Protein AF-A0A7C8ZRW6-F1 (afdb_monomer_lite)

Foldseek 3Di:
DDDDDDDDLVVQLVVLLVQLLCQLVVHDPPDDDDQDQDDDPWDQDLPFDKDFDPLLVVLLLLQLLSSVQSSVVVQVPPVDDQFARNDSDPVCRVVVVSSSVRVSVSSSCQAQLGWMWTADPVPRDIHTIPHSVNSPPSHNNVCSDPVNSLVSSQVLLVCVVVVVDPDPDGCPPVSDDDDDPVVVVVVVVVVVVVVVVVVVVVVVVVVCCVVPNDPDDPPDD

Structure (mmCIF, N/CA/C/O backbone):
data_AF-A0A7C8ZRW6-F1
#
_entry.id   AF-A0A7C8ZRW6-F1
#
loop_
_atom_site.group_PDB
_atom_site.id
_atom_site.type_symbol
_atom_site.label_atom_id
_atom_site.label_alt_id
_atom_site.label_comp_id
_atom_site.label_asym_id
_atom_site.label_entity_id
_atom_site.label_seq_id
_atom_site.pdbx_PDB_ins_code
_atom_site.Cartn_x
_atom_site.Cartn_y
_atom_site.Cartn_z
_atom_site.occupancy
_atom_site.B_iso_or_equiv
_atom_site.auth_seq_id
_atom_site.auth_comp_id
_atom_site.auth_asym_id
_atom_site.auth_atom_id
_atom_site.pdbx_PDB_model_num
ATOM 1 N N . MET A 1 1 ? 44.395 -16.263 0.670 1.00 29.47 1 MET A N 1
ATOM 2 C CA . MET A 1 1 ? 44.411 -14.782 0.632 1.00 29.47 1 MET A CA 1
ATOM 3 C C . MET A 1 1 ? 43.858 -14.390 -0.733 1.00 29.47 1 MET A C 1
ATOM 5 O O . MET A 1 1 ? 44.503 -14.693 -1.717 1.00 29.47 1 MET A O 1
ATOM 9 N N . GLY A 1 2 ? 42.634 -13.920 -0.935 1.00 32.38 2 GLY A N 1
ATOM 10 C CA . GLY A 1 2 ? 41.805 -13.048 -0.112 1.00 32.38 2 GLY A CA 1
ATOM 11 C C . GLY A 1 2 ? 41.455 -11.820 -0.958 1.00 32.38 2 GLY A C 1
ATOM 12 O O . GLY A 1 2 ? 41.999 -10.758 -0.704 1.00 32.38 2 GLY A O 1
ATOM 13 N N . TRP A 1 3 ? 40.624 -11.991 -1.993 1.00 22.39 3 TRP A N 1
ATOM 14 C CA . TRP A 1 3 ? 40.053 -10.895 -2.792 1.00 22.39 3 TRP A CA 1
ATOM 15 C C . TRP A 1 3 ? 38.579 -11.196 -3.086 1.00 22.39 3 TRP A C 1
ATOM 17 O O . TRP A 1 3 ? 38.174 -11.471 -4.208 1.00 22.39 3 TRP A O 1
ATOM 27 N N . TRP A 1 4 ? 37.774 -11.175 -2.029 1.00 27.77 4 TRP A N 1
ATOM 28 C CA . TRP A 1 4 ? 36.351 -10.869 -2.113 1.00 27.77 4 TRP A CA 1
ATOM 29 C C . TRP A 1 4 ? 36.184 -9.540 -1.393 1.00 27.77 4 TRP A C 1
ATOM 31 O O . TRP A 1 4 ? 36.436 -9.499 -0.197 1.00 27.77 4 TRP A O 1
ATOM 41 N N . SER A 1 5 ? 35.825 -8.468 -2.097 1.00 31.39 5 SER A N 1
ATOM 42 C CA . SER A 1 5 ? 34.973 -7.392 -1.566 1.00 31.39 5 SER A CA 1
ATOM 43 C C . SER A 1 5 ? 34.972 -6.212 -2.532 1.00 31.39 5 SER A C 1
ATOM 45 O O . SER A 1 5 ? 35.948 -5.470 -2.633 1.00 31.39 5 SER A O 1
ATOM 47 N N . LYS A 1 6 ? 33.863 -6.085 -3.261 1.00 28.88 6 LYS A N 1
ATOM 48 C CA . LYS A 1 6 ? 33.137 -4.840 -3.559 1.00 28.88 6 LYS A CA 1
ATOM 49 C C . LYS A 1 6 ? 31.975 -5.227 -4.474 1.00 28.88 6 LYS A C 1
ATOM 51 O O . LYS A 1 6 ? 32.104 -5.239 -5.695 1.00 28.88 6 LYS A O 1
ATOM 56 N N . LYS A 1 7 ? 30.840 -5.611 -3.875 1.00 36.72 7 LYS A N 1
ATOM 57 C CA . LYS A 1 7 ? 29.572 -5.695 -4.615 1.00 36.72 7 LYS A CA 1
ATOM 58 C C . LYS A 1 7 ? 29.289 -4.291 -5.160 1.00 36.72 7 LYS A C 1
ATOM 60 O O . LYS A 1 7 ? 29.338 -3.322 -4.408 1.00 36.72 7 LYS A O 1
ATOM 65 N N . SER A 1 8 ? 29.079 -4.168 -6.469 1.00 38.19 8 SER A N 1
ATOM 66 C CA . SER A 1 8 ? 28.796 -2.876 -7.101 1.00 38.19 8 SER A CA 1
ATOM 67 C C . SER A 1 8 ? 27.513 -2.272 -6.499 1.00 38.19 8 SER A C 1
ATOM 69 O O . SER A 1 8 ? 26.555 -3.013 -6.286 1.00 38.19 8 SER A O 1
ATOM 71 N N . PRO A 1 9 ? 27.446 -0.954 -6.233 1.00 48.78 9 PRO A N 1
ATOM 72 C CA . PRO A 1 9 ? 26.289 -0.335 -5.578 1.00 48.78 9 PRO A CA 1
ATOM 73 C C . PRO A 1 9 ? 24.980 -0.468 -6.384 1.00 48.78 9 PRO A C 1
ATOM 75 O O . PRO A 1 9 ? 23.888 -0.430 -5.819 1.00 48.78 9 PRO A O 1
ATOM 78 N N . ARG A 1 10 ? 25.061 -0.755 -7.695 1.00 48.31 10 ARG A N 1
ATOM 79 C CA . ARG A 1 10 ? 23.895 -1.133 -8.517 1.00 48.31 10 ARG A CA 1
ATOM 80 C C . ARG A 1 10 ? 23.282 -2.489 -8.134 1.00 48.31 10 ARG A C 1
ATOM 82 O O . ARG A 1 10 ? 22.147 -2.754 -8.493 1.00 48.31 10 ARG A O 1
ATOM 89 N N . TYR A 1 11 ? 23.996 -3.349 -7.419 1.00 53.66 11 TYR A N 1
ATOM 90 C CA . TYR A 1 11 ? 23.464 -4.640 -6.981 1.00 53.66 11 TYR A CA 1
ATOM 91 C C . TYR A 1 11 ? 22.704 -4.532 -5.653 1.00 53.66 11 TYR A C 1
ATOM 93 O O . TYR A 1 11 ? 21.755 -5.274 -5.452 1.00 53.66 11 TYR A O 1
ATOM 101 N N . ALA A 1 12 ? 23.063 -3.588 -4.775 1.00 59.75 12 ALA A N 1
ATOM 102 C CA . ALA A 1 12 ? 22.487 -3.490 -3.431 1.00 59.75 12 ALA A CA 1
ATOM 103 C C . ALA A 1 12 ? 21.006 -3.056 -3.425 1.00 59.75 12 ALA A C 1
ATOM 105 O O . ALA A 1 12 ? 20.194 -3.697 -2.769 1.00 59.75 12 ALA A O 1
ATOM 106 N N . HIS A 1 13 ? 20.631 -2.031 -4.201 1.00 68.94 13 HIS A N 1
ATOM 107 C CA . HIS A 1 13 ? 19.236 -1.558 -4.267 1.00 68.94 13 HIS A CA 1
ATOM 108 C C . HIS A 1 13 ? 18.291 -2.593 -4.894 1.00 68.94 13 HIS A C 1
ATOM 110 O O . HIS A 1 13 ? 17.141 -2.725 -4.482 1.00 68.94 13 HIS A O 1
ATOM 116 N N . ARG A 1 14 ? 18.788 -3.341 -5.889 1.00 75.31 14 ARG A N 1
ATOM 117 C CA . ARG A 1 14 ? 18.050 -4.434 -6.514 1.00 75.31 14 ARG A CA 1
ATOM 118 C C . ARG A 1 14 ? 17.794 -5.529 -5.488 1.00 75.31 14 ARG A C 1
ATOM 120 O O . ARG A 1 14 ? 16.656 -5.938 -5.334 1.00 75.31 14 ARG A O 1
ATOM 127 N N . THR A 1 15 ? 18.818 -5.928 -4.735 1.00 81.12 15 THR A N 1
ATOM 128 C CA . THR A 1 15 ? 18.672 -6.890 -3.638 1.00 81.12 15 THR A CA 1
ATOM 129 C C . THR A 1 15 ? 17.682 -6.406 -2.575 1.00 81.12 15 THR A C 1
ATOM 131 O O . THR A 1 15 ? 16.823 -7.180 -2.187 1.00 81.12 15 THR A O 1
ATOM 134 N N . ALA A 1 16 ? 17.715 -5.131 -2.175 1.00 85.19 16 ALA A N 1
ATOM 135 C CA . ALA A 1 16 ? 16.774 -4.599 -1.185 1.00 85.19 16 ALA A CA 1
ATOM 136 C C . ALA A 1 16 ? 15.311 -4.630 -1.661 1.00 85.19 16 ALA A C 1
ATOM 138 O O . ALA A 1 16 ? 14.432 -5.051 -0.914 1.00 85.19 16 ALA A O 1
ATOM 139 N N . PHE A 1 17 ? 15.042 -4.228 -2.910 1.00 86.38 17 PHE A N 1
ATOM 140 C CA . PHE A 1 17 ? 13.706 -4.375 -3.498 1.00 86.38 17 PHE A CA 1
ATOM 141 C C . PHE A 1 17 ? 13.289 -5.845 -3.550 1.00 86.38 17 PHE A C 1
ATOM 143 O O . PHE A 1 17 ? 12.166 -6.192 -3.187 1.00 86.38 17 PHE A O 1
ATOM 150 N N . GLU A 1 18 ? 14.202 -6.700 -4.005 1.00 87.12 18 GLU A N 1
ATOM 151 C CA . GLU A 1 18 ? 13.940 -8.116 -4.163 1.00 87.12 18 GLU A CA 1
ATOM 152 C C . GLU A 1 18 ? 13.603 -8.784 -2.818 1.00 87.12 18 GLU A C 1
ATOM 154 O O . GLU A 1 18 ? 12.603 -9.490 -2.698 1.00 87.12 18 GLU A O 1
ATOM 159 N N . ASP A 1 19 ? 14.387 -8.507 -1.783 1.00 88.62 19 ASP A N 1
ATOM 160 C CA . ASP A 1 19 ? 14.184 -9.041 -0.439 1.00 88.62 19 ASP A CA 1
ATOM 161 C C . ASP A 1 19 ? 12.896 -8.509 0.195 1.00 88.62 19 ASP A C 1
ATOM 163 O O . ASP A 1 19 ? 12.155 -9.286 0.796 1.00 88.62 19 ASP A O 1
ATOM 167 N N . ALA A 1 20 ? 12.566 -7.229 -0.008 1.00 89.88 20 ALA A N 1
ATOM 168 C CA . ALA A 1 20 ? 11.320 -6.648 0.493 1.00 89.88 20 ALA A CA 1
ATOM 169 C C . ALA A 1 20 ? 10.104 -7.283 -0.193 1.00 89.88 20 ALA A C 1
ATOM 171 O O . ALA A 1 20 ? 9.112 -7.603 0.457 1.00 89.88 20 ALA A O 1
ATOM 172 N N . PHE A 1 21 ? 10.190 -7.532 -1.501 1.00 90.88 21 PHE A N 1
ATOM 173 C CA . PHE A 1 21 ? 9.131 -8.206 -2.245 1.00 90.88 21 PHE A CA 1
ATOM 174 C C . PHE A 1 21 ? 8.995 -9.678 -1.826 1.00 90.88 21 PHE A C 1
ATOM 176 O O . PHE A 1 21 ? 7.880 -10.174 -1.680 1.00 90.88 21 PHE A O 1
ATOM 183 N N . ARG A 1 22 ? 10.105 -10.391 -1.584 1.00 90.69 22 ARG A N 1
ATOM 184 C CA . ARG A 1 22 ? 10.050 -11.760 -1.041 1.00 90.69 22 ARG A CA 1
ATOM 185 C C . ARG A 1 22 ? 9.395 -11.780 0.331 1.00 90.69 22 ARG A C 1
ATOM 187 O O . ARG A 1 22 ? 8.514 -12.604 0.548 1.00 90.69 22 ARG A O 1
ATOM 194 N N . HIS A 1 23 ? 9.796 -10.865 1.210 1.00 90.00 23 HIS A N 1
ATOM 195 C CA . HIS A 1 23 ? 9.223 -10.725 2.543 1.00 90.00 23 HIS A CA 1
ATOM 196 C C . HIS A 1 23 ? 7.714 -10.467 2.470 1.00 90.00 23 HIS A C 1
ATOM 198 O O . HIS A 1 23 ? 6.944 -11.206 3.074 1.00 90.00 23 HIS A O 1
ATOM 204 N N . MET A 1 24 ? 7.293 -9.502 1.645 1.00 91.56 24 MET A N 1
ATOM 205 C CA . MET A 1 24 ? 5.887 -9.157 1.426 1.00 91.56 24 MET A CA 1
ATOM 206 C C . MET A 1 24 ? 5.023 -10.375 1.081 1.00 91.56 24 MET A C 1
ATOM 208 O O . MET A 1 24 ? 3.955 -10.545 1.654 1.00 91.56 24 MET A O 1
ATOM 212 N N . TYR A 1 25 ? 5.459 -11.216 0.141 1.00 91.56 25 TYR A N 1
ATOM 213 C CA . TYR A 1 25 ? 4.668 -12.361 -0.332 1.00 91.56 25 TYR A CA 1
ATOM 214 C C . TYR A 1 25 ? 5.029 -13.693 0.350 1.00 91.56 25 TYR A C 1
ATOM 216 O O . TYR A 1 25 ? 4.580 -14.743 -0.110 1.00 91.56 25 TYR A O 1
ATOM 224 N N . GLY A 1 26 ? 5.869 -13.685 1.392 1.00 89.25 26 GLY A N 1
ATOM 225 C CA . GLY A 1 26 ? 6.335 -14.906 2.062 1.00 89.25 26 GLY A CA 1
ATOM 226 C C . GLY A 1 26 ? 7.081 -15.875 1.133 1.00 89.25 26 GLY A C 1
ATOM 227 O O . GLY A 1 26 ? 6.962 -17.094 1.269 1.00 89.25 26 GLY A O 1
ATOM 228 N N . LEU A 1 27 ? 7.808 -15.354 0.140 1.00 90.12 27 LEU A N 1
ATOM 229 C CA . LEU A 1 27 ? 8.487 -16.174 -0.863 1.00 90.12 27 LEU A CA 1
ATOM 230 C C . LEU A 1 27 ? 9.817 -16.734 -0.329 1.00 90.12 27 LEU A C 1
ATOM 232 O O . LEU A 1 27 ? 10.585 -16.003 0.300 1.00 90.12 27 LEU A O 1
ATOM 236 N N . PRO A 1 28 ? 10.153 -17.999 -0.645 1.00 86.19 28 PRO A N 1
ATOM 237 C CA . PRO A 1 28 ? 11.465 -18.568 -0.353 1.00 86.19 28 PRO A CA 1
ATOM 238 C C . PRO A 1 28 ? 12.625 -17.788 -0.996 1.00 86.19 28 PRO A C 1
ATOM 240 O O . PRO A 1 28 ? 12.500 -17.236 -2.091 1.00 86.19 28 PRO A O 1
ATOM 243 N N . SER A 1 29 ? 13.799 -17.816 -0.359 1.00 79.94 29 SER A N 1
ATOM 244 C CA . SER A 1 29 ? 15.003 -17.103 -0.818 1.00 79.94 29 SER A CA 1
ATOM 245 C C . SER A 1 29 ? 15.565 -17.598 -2.157 1.00 79.94 29 SER A C 1
ATOM 247 O O . SER A 1 29 ? 16.311 -16.873 -2.806 1.00 79.94 29 SER A O 1
ATOM 249 N N . ASN A 1 30 ? 15.200 -18.808 -2.587 1.00 77.88 30 ASN A N 1
ATOM 250 C CA . ASN A 1 30 ? 15.621 -19.416 -3.852 1.00 77.88 30 ASN A CA 1
ATOM 251 C C . ASN A 1 30 ? 14.695 -19.093 -5.037 1.00 77.88 30 ASN A C 1
ATOM 253 O O . ASN A 1 30 ? 14.903 -19.626 -6.127 1.00 77.88 30 ASN A O 1
ATOM 257 N N . VAL A 1 31 ? 13.651 -18.279 -4.838 1.00 77.06 31 VAL A N 1
ATOM 258 C CA . VAL A 1 31 ? 12.827 -17.792 -5.948 1.00 77.06 31 VAL A CA 1
ATOM 259 C C . VAL A 1 31 ? 13.595 -16.685 -6.672 1.00 77.06 31 VAL A C 1
ATOM 261 O O . VAL A 1 31 ? 13.686 -15.545 -6.202 1.00 77.06 31 VAL A O 1
ATOM 264 N N . ASP A 1 32 ? 14.148 -17.051 -7.827 1.00 60.03 32 ASP A N 1
ATOM 265 C CA . ASP A 1 32 ? 14.759 -16.133 -8.781 1.00 60.03 32 ASP A CA 1
ATOM 266 C C . ASP A 1 32 ? 13.680 -15.568 -9.715 1.00 60.03 32 ASP A C 1
ATOM 268 O O . ASP A 1 32 ? 12.903 -16.310 -10.319 1.00 60.03 32 ASP A O 1
ATOM 272 N N . GLY A 1 33 ? 13.630 -14.240 -9.843 1.00 61.16 33 GLY A N 1
ATOM 273 C CA . GLY A 1 33 ? 12.644 -13.540 -10.665 1.00 61.16 33 GLY A CA 1
ATOM 274 C C . GLY A 1 33 ? 11.668 -12.754 -9.805 1.00 61.16 33 GLY A C 1
ATOM 275 O O . GLY A 1 33 ? 10.684 -13.274 -9.288 1.00 61.16 33 GLY A O 1
ATOM 276 N N . LEU A 1 34 ? 11.970 -11.474 -9.657 1.00 65.06 34 LEU A N 1
ATOM 277 C CA . LEU A 1 34 ? 11.100 -10.484 -9.043 1.00 65.06 34 LEU A CA 1
ATOM 278 C C . LEU A 1 34 ? 10.854 -9.412 -10.087 1.00 65.06 34 LEU A C 1
ATOM 280 O O . LEU A 1 34 ? 11.699 -9.273 -10.977 1.00 65.06 34 LEU A O 1
ATOM 284 N N . PRO A 1 35 ? 9.710 -8.711 -10.039 1.00 66.50 35 PRO A N 1
ATOM 285 C CA . PRO A 1 35 ? 9.301 -7.853 -11.137 1.00 66.50 35 PRO A CA 1
ATOM 286 C C . PRO A 1 35 ? 10.419 -6.843 -11.436 1.00 66.50 35 PRO A C 1
ATOM 288 O O . PRO A 1 35 ? 10.688 -5.983 -10.594 1.00 66.50 35 PRO A O 1
ATOM 291 N N . PRO A 1 36 ? 11.139 -6.970 -12.570 1.00 69.00 36 PRO A N 1
ATOM 292 C CA . PRO A 1 36 ? 12.276 -6.106 -12.825 1.00 69.00 36 PRO A CA 1
ATOM 293 C C . PRO A 1 36 ? 11.778 -4.688 -13.071 1.00 69.00 36 PRO A C 1
ATOM 295 O O . PRO A 1 36 ? 10.663 -4.492 -13.571 1.00 69.00 36 PRO A O 1
ATOM 298 N N . MET A 1 37 ? 12.626 -3.705 -12.767 1.00 62.28 37 MET A N 1
ATOM 299 C CA . MET A 1 37 ? 12.407 -2.371 -13.306 1.00 62.28 37 MET A CA 1
ATOM 300 C C . MET A 1 37 ? 12.407 -2.493 -14.833 1.00 62.28 37 MET A C 1
ATOM 302 O O . MET A 1 37 ? 13.329 -3.112 -15.373 1.00 62.28 37 MET A O 1
ATOM 306 N N . PRO A 1 38 ? 11.396 -1.985 -15.536 1.00 64.75 38 PRO A N 1
ATOM 307 C CA . PRO A 1 38 ? 11.330 -2.195 -16.968 1.00 64.75 38 PRO A CA 1
ATOM 308 C C . PRO A 1 38 ? 12.321 -1.264 -17.674 1.00 64.75 38 PRO A C 1
ATOM 310 O O . PRO A 1 38 ? 12.540 -0.134 -17.248 1.00 64.75 38 PRO A O 1
ATOM 313 N N . GLU A 1 39 ? 12.977 -1.777 -18.712 1.00 60.16 39 GLU A N 1
ATOM 314 C CA . GLU A 1 39 ? 14.106 -1.109 -19.381 1.00 60.16 39 GLU A CA 1
ATOM 315 C C . GLU A 1 39 ? 13.702 -0.326 -20.642 1.00 60.16 39 GLU A C 1
ATOM 317 O O . GLU A 1 39 ? 14.567 0.171 -21.363 1.00 60.16 39 GLU A O 1
ATOM 322 N N . ASP A 1 40 ? 12.411 -0.228 -20.960 1.00 58.22 40 ASP A N 1
ATOM 323 C CA . ASP A 1 40 ? 11.970 0.468 -22.168 1.00 58.22 40 ASP A CA 1
ATOM 324 C C . ASP A 1 40 ? 12.087 2.005 -22.029 1.00 58.22 40 ASP A C 1
ATOM 326 O O . ASP A 1 40 ? 12.094 2.589 -20.942 1.00 58.22 40 ASP A O 1
ATOM 330 N N . HIS A 1 41 ? 12.231 2.680 -23.172 1.00 59.06 41 HIS A N 1
ATOM 331 C CA . HIS A 1 41 ? 12.547 4.112 -23.275 1.00 59.06 41 HIS A CA 1
ATOM 332 C C . HIS A 1 41 ? 11.372 5.062 -22.959 1.00 59.06 41 HIS A C 1
ATOM 334 O O . HIS A 1 41 ? 11.407 6.222 -23.368 1.00 59.06 41 HIS A O 1
ATOM 340 N N . GLY A 1 42 ? 10.310 4.587 -22.305 1.00 60.81 42 GLY A N 1
ATOM 341 C CA . GLY A 1 42 ? 9.144 5.416 -21.996 1.00 60.81 42 GLY A CA 1
ATOM 342 C C . GLY A 1 42 ? 9.340 6.322 -20.778 1.00 60.81 42 GLY A C 1
ATOM 343 O O . GLY A 1 42 ? 10.385 6.327 -20.121 1.00 60.81 42 GLY A O 1
ATOM 344 N N . HIS A 1 43 ? 8.320 7.130 -20.490 1.00 64.69 43 HIS A N 1
ATOM 345 C CA . HIS A 1 43 ? 8.327 8.027 -19.338 1.00 64.69 43 HIS A CA 1
ATOM 346 C C . HIS A 1 43 ? 8.099 7.242 -18.046 1.00 64.69 43 HIS A C 1
ATOM 348 O O . HIS A 1 43 ? 6.997 6.768 -17.782 1.00 64.69 43 HIS A O 1
ATOM 354 N N . TRP A 1 44 ? 9.134 7.158 -17.211 1.00 68.19 44 TRP A N 1
ATOM 355 C CA . TRP A 1 44 ? 9.065 6.542 -15.889 1.00 68.19 44 TRP A CA 1
ATOM 356 C C . TRP A 1 44 ? 8.853 7.579 -14.781 1.00 68.19 44 TRP A C 1
ATOM 358 O O . TRP A 1 44 ? 9.222 8.745 -14.870 1.00 68.19 44 TRP A O 1
ATOM 368 N N . SER A 1 45 ? 8.177 7.141 -13.733 1.00 57.94 45 SER A N 1
ATOM 369 C CA . SER A 1 45 ? 7.179 7.905 -12.985 1.00 57.94 45 SER A CA 1
ATOM 370 C C . SER A 1 45 ? 7.592 9.077 -12.099 1.00 57.94 45 SER A C 1
ATOM 372 O O . SER A 1 45 ? 6.721 9.893 -11.803 1.00 57.94 45 SER A O 1
ATOM 374 N N . ALA A 1 46 ? 8.840 9.163 -11.629 1.00 58.47 46 ALA A N 1
ATOM 375 C CA . ALA A 1 46 ? 9.151 9.953 -10.429 1.00 58.47 46 ALA A CA 1
ATOM 376 C C . ALA A 1 46 ? 8.798 11.447 -10.550 1.00 58.47 46 ALA A C 1
ATOM 378 O O . ALA A 1 46 ? 8.612 12.122 -9.541 1.00 58.47 46 ALA A O 1
ATOM 379 N N . LEU A 1 47 ? 8.712 11.961 -11.780 1.00 63.66 47 LEU A N 1
ATOM 380 C CA . LEU A 1 47 ? 8.533 13.381 -12.084 1.00 63.66 47 LEU A CA 1
ATOM 381 C C . LEU A 1 47 ? 7.364 13.653 -13.046 1.00 63.66 47 LEU A C 1
ATOM 383 O O . LEU A 1 47 ? 7.288 14.732 -13.632 1.00 63.66 47 LEU A O 1
ATOM 387 N N . HIS A 1 48 ? 6.459 12.689 -13.224 1.00 73.81 48 HIS A N 1
ATOM 388 C CA . HIS A 1 48 ? 5.375 12.771 -14.204 1.00 73.81 48 HIS A CA 1
ATOM 389 C C . HIS A 1 48 ? 3.994 12.609 -13.554 1.00 73.81 48 HIS A C 1
ATOM 391 O O . HIS A 1 48 ? 3.836 11.927 -12.543 1.00 73.81 48 HIS A O 1
ATOM 397 N N . SER A 1 49 ? 2.979 13.261 -14.131 1.00 81.31 49 SER A N 1
ATOM 398 C CA . SER A 1 49 ? 1.590 13.167 -13.676 1.00 81.31 49 SER A CA 1
ATOM 399 C C . SER A 1 49 ? 0.882 11.998 -14.359 1.00 81.31 49 SER A C 1
ATOM 401 O O . SER A 1 49 ? 0.923 11.877 -15.582 1.00 81.31 49 SER A O 1
ATOM 403 N N . TRP A 1 50 ? 0.211 11.154 -13.574 1.00 83.25 50 TRP A N 1
ATOM 404 C CA . TRP A 1 50 ? -0.427 9.930 -14.062 1.00 83.25 50 TRP A CA 1
ATOM 405 C C . TRP A 1 50 ? -1.901 9.861 -13.681 1.00 83.25 50 TRP A C 1
ATOM 407 O O . TRP A 1 50 ? -2.287 10.222 -12.569 1.00 83.25 50 TRP A O 1
ATOM 417 N N . VAL A 1 51 ? -2.715 9.330 -14.592 1.00 85.75 51 VAL A N 1
ATOM 418 C CA . VAL A 1 51 ? -4.112 8.959 -14.346 1.00 85.75 51 VAL A CA 1
ATOM 419 C C . VAL A 1 51 ? -4.241 7.451 -14.335 1.00 85.75 51 VAL A C 1
ATOM 421 O O . VAL A 1 51 ? -3.719 6.745 -15.203 1.00 85.75 51 VAL A O 1
ATOM 424 N N . MET A 1 52 ? -5.023 6.971 -13.377 1.00 87.88 52 MET A N 1
ATOM 425 C CA . MET A 1 52 ? -5.468 5.591 -13.303 1.00 87.88 52 MET A CA 1
ATOM 426 C C . MET A 1 52 ? -6.933 5.523 -12.858 1.00 87.88 52 MET A C 1
ATOM 428 O O . MET A 1 52 ? -7.401 6.418 -12.149 1.00 87.88 52 MET A O 1
ATOM 432 N N . PRO A 1 53 ? -7.672 4.470 -13.253 1.00 90.00 53 PRO A N 1
ATOM 433 C CA . PRO A 1 53 ? -8.987 4.192 -12.690 1.00 90.00 53 PRO A CA 1
ATOM 434 C C . PRO A 1 53 ? -8.925 4.073 -11.163 1.00 90.00 53 PRO A C 1
ATOM 436 O O . PRO A 1 53 ? -7.953 3.546 -10.623 1.00 90.00 53 PRO A O 1
ATOM 439 N N . THR A 1 54 ? -9.986 4.489 -10.467 1.00 88.81 54 THR A N 1
ATOM 440 C CA . THR A 1 54 ? -10.054 4.442 -8.996 1.00 88.81 54 THR A CA 1
ATOM 441 C C . THR A 1 54 ? -9.787 3.045 -8.436 1.00 88.81 54 THR A C 1
ATOM 443 O O . THR A 1 54 ? -9.091 2.918 -7.437 1.00 88.81 54 THR A O 1
ATOM 446 N N . SER A 1 55 ? -10.274 1.988 -9.093 1.00 90.94 55 SER A N 1
ATOM 447 C CA . SER A 1 55 ? -9.999 0.606 -8.681 1.00 90.94 55 SER A CA 1
ATOM 448 C C . SER A 1 55 ? -8.504 0.277 -8.725 1.00 90.94 55 SER A C 1
ATOM 450 O O . SER A 1 55 ? -7.966 -0.242 -7.754 1.00 90.94 55 SER A O 1
ATOM 452 N N . SER A 1 56 ? -7.815 0.648 -9.809 1.00 90.88 56 SER A N 1
ATOM 453 C CA . SER A 1 56 ? -6.366 0.461 -9.952 1.00 90.88 56 SER A CA 1
ATOM 454 C C . SER A 1 56 ? -5.580 1.279 -8.927 1.00 90.88 56 SER A C 1
ATOM 456 O O . SER A 1 56 ? -4.545 0.827 -8.451 1.00 90.88 56 SER A O 1
ATOM 458 N N . PHE A 1 57 ? -6.067 2.473 -8.579 1.00 90.25 57 PHE A N 1
ATOM 459 C CA . PHE A 1 57 ? -5.460 3.301 -7.538 1.00 90.25 57 PHE A CA 1
ATOM 460 C C . PHE A 1 57 ? -5.546 2.648 -6.163 1.00 90.25 57 PHE A C 1
ATOM 462 O O . PHE A 1 57 ? -4.546 2.594 -5.458 1.00 90.25 57 PHE A O 1
ATOM 469 N N . LEU A 1 58 ? -6.705 2.098 -5.796 1.00 91.44 58 LEU A N 1
ATOM 470 C CA . LEU A 1 58 ? -6.851 1.391 -4.524 1.00 91.44 58 LEU A CA 1
ATOM 471 C C . LEU A 1 58 ? -5.909 0.187 -4.438 1.00 91.44 58 LEU A C 1
ATOM 473 O O . LEU A 1 58 ? -5.246 0.001 -3.423 1.00 91.44 58 LEU A O 1
ATOM 477 N N . GLU A 1 59 ? -5.796 -0.592 -5.514 1.00 93.44 59 GLU A N 1
ATOM 478 C CA . GLU A 1 59 ? -4.845 -1.703 -5.572 1.00 93.44 59 GLU A CA 1
ATOM 479 C C . GLU A 1 59 ? -3.389 -1.239 -5.446 1.00 93.44 59 GLU A C 1
ATOM 481 O O . GLU A 1 59 ? -2.612 -1.848 -4.711 1.00 93.44 59 GLU A O 1
ATOM 486 N N . PHE A 1 60 ? -3.028 -0.137 -6.110 1.00 92.56 60 PHE A N 1
ATOM 487 C CA . PHE A 1 60 ? -1.705 0.465 -5.988 1.00 92.56 60 PHE A CA 1
ATOM 488 C C . PHE A 1 60 ? -1.404 0.906 -4.552 1.00 92.56 60 PHE A C 1
ATOM 490 O O . PHE A 1 60 ? -0.295 0.676 -4.072 1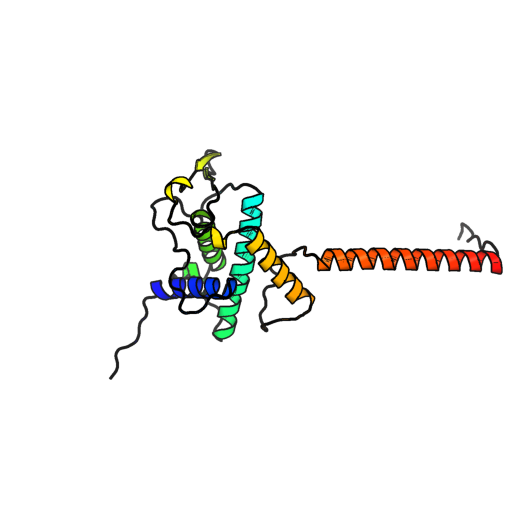.00 92.56 60 PHE A O 1
ATOM 497 N N . ILE A 1 61 ? -2.370 1.514 -3.857 1.00 91.81 61 ILE A N 1
ATOM 498 C CA . ILE A 1 61 ? -2.196 1.945 -2.465 1.00 91.81 61 ILE A CA 1
ATOM 499 C C . ILE A 1 61 ? -2.008 0.743 -1.535 1.00 91.81 61 ILE A C 1
ATOM 501 O O . ILE A 1 61 ? -1.073 0.765 -0.736 1.00 91.81 61 ILE A O 1
ATOM 505 N N . MET A 1 62 ? -2.819 -0.314 -1.679 1.00 93.00 62 MET A N 1
ATOM 506 C CA . MET A 1 62 ? -2.656 -1.556 -0.905 1.00 93.00 62 MET A CA 1
ATOM 507 C C . MET A 1 62 ? -1.265 -2.159 -1.135 1.00 93.00 62 MET A C 1
ATOM 509 O O . MET A 1 62 ? -0.509 -2.362 -0.189 1.00 93.00 62 MET A O 1
ATOM 513 N N . PHE A 1 63 ? -0.869 -2.343 -2.399 1.00 94.12 63 PHE A N 1
ATOM 514 C CA . PHE A 1 63 ? 0.473 -2.817 -2.752 1.00 94.12 63 PHE A CA 1
ATOM 515 C C . PHE A 1 63 ? 1.581 -1.952 -2.130 1.00 94.12 63 PHE A C 1
ATOM 517 O O . PHE A 1 63 ? 2.501 -2.476 -1.505 1.00 94.12 63 PHE A O 1
ATOM 524 N N . SER A 1 64 ? 1.481 -0.630 -2.277 1.00 92.81 64 SER A N 1
ATOM 525 C CA . SER A 1 64 ? 2.498 0.318 -1.809 1.00 92.81 64 SER A CA 1
ATOM 526 C C . SER A 1 64 ? 2.672 0.283 -0.296 1.00 92.81 64 SER A C 1
ATOM 528 O O . SER A 1 64 ? 3.799 0.307 0.194 1.00 92.81 64 SER A O 1
ATOM 530 N N . ARG A 1 65 ? 1.561 0.204 0.441 1.00 91.50 65 ARG A N 1
ATOM 531 C CA . ARG A 1 65 ? 1.550 0.129 1.902 1.00 91.50 65 ARG A CA 1
ATOM 532 C C . ARG A 1 65 ? 2.234 -1.136 2.402 1.00 91.50 65 ARG A C 1
ATOM 534 O O . ARG A 1 65 ? 3.132 -1.053 3.236 1.00 91.50 65 ARG A O 1
ATOM 541 N N . ILE A 1 66 ? 1.821 -2.286 1.876 1.00 91.88 66 ILE A N 1
ATOM 542 C CA . ILE A 1 66 ? 2.353 -3.585 2.292 1.00 91.88 66 ILE A CA 1
ATOM 543 C C . ILE A 1 66 ? 3.848 -3.680 1.957 1.00 91.88 66 ILE A C 1
ATOM 545 O O . ILE A 1 66 ? 4.652 -4.145 2.768 1.00 91.88 66 ILE A O 1
ATOM 549 N N . PHE A 1 67 ? 4.243 -3.199 0.774 1.00 92.12 67 PHE A N 1
ATOM 550 C CA . PHE A 1 67 ? 5.646 -3.180 0.375 1.00 92.12 67 PHE A CA 1
ATOM 551 C C . PHE A 1 67 ? 6.486 -2.265 1.273 1.00 92.12 67 PHE A C 1
ATOM 553 O O . PHE A 1 67 ? 7.582 -2.652 1.667 1.00 92.12 67 PHE A O 1
ATOM 560 N N . ALA A 1 68 ? 5.993 -1.068 1.609 1.00 90.44 68 ALA A N 1
ATOM 561 C CA . ALA A 1 68 ? 6.699 -0.152 2.502 1.00 90.44 68 ALA A CA 1
ATOM 562 C C . ALA A 1 68 ? 6.920 -0.771 3.889 1.00 90.44 68 ALA A C 1
ATOM 564 O O . ALA A 1 68 ? 8.026 -0.678 4.417 1.00 90.44 68 ALA A O 1
ATOM 565 N N . ASP A 1 69 ? 5.910 -1.459 4.433 1.00 89.31 69 ASP A N 1
ATOM 566 C CA . ASP A 1 69 ? 6.051 -2.224 5.675 1.00 89.31 69 ASP A CA 1
ATOM 567 C C . ASP A 1 69 ? 7.123 -3.319 5.551 1.00 89.31 69 ASP A C 1
ATOM 569 O O . ASP A 1 69 ? 8.010 -3.432 6.394 1.00 89.31 69 ASP A O 1
ATOM 573 N N . SER A 1 70 ? 7.116 -4.071 4.451 1.00 90.06 70 SER A N 1
ATOM 574 C CA . SER A 1 70 ? 8.111 -5.125 4.215 1.00 90.06 70 SER A CA 1
ATOM 575 C C . SER A 1 70 ? 9.532 -4.587 4.028 1.00 90.06 70 SER A C 1
ATOM 577 O O . SER A 1 70 ? 10.493 -5.234 4.433 1.00 90.06 70 SER A O 1
ATOM 579 N N . LEU A 1 71 ? 9.685 -3.406 3.425 1.00 88.88 71 LEU A N 1
ATOM 580 C CA . LEU A 1 71 ? 10.976 -2.738 3.273 1.00 88.88 71 LEU A CA 1
ATOM 581 C C . LEU A 1 71 ? 11.514 -2.240 4.621 1.00 88.88 71 LEU A C 1
ATOM 583 O O . LEU A 1 71 ? 12.707 -2.378 4.888 1.00 88.88 71 LEU A O 1
ATOM 587 N N . ASP A 1 72 ? 10.646 -1.683 5.466 1.00 86.25 72 ASP A N 1
ATOM 588 C CA . ASP A 1 72 ? 10.996 -1.231 6.815 1.00 86.25 72 ASP A CA 1
ATOM 589 C C . ASP A 1 72 ? 11.467 -2.393 7.703 1.00 86.25 72 ASP A C 1
ATOM 591 O O . ASP A 1 72 ? 12.477 -2.273 8.398 1.00 86.25 72 ASP A O 1
ATOM 595 N N . ALA A 1 73 ? 10.838 -3.566 7.564 1.00 85.44 73 ALA A N 1
ATOM 596 C CA . ALA A 1 73 ? 11.251 -4.803 8.234 1.00 85.44 73 ALA A CA 1
ATOM 597 C C . ALA A 1 73 ? 12.726 -5.165 7.988 1.00 85.44 73 ALA A C 1
ATOM 599 O O . ALA A 1 73 ? 13.408 -5.700 8.866 1.00 85.44 73 ALA A O 1
ATOM 600 N N . LEU A 1 74 ? 13.243 -4.873 6.789 1.00 82.81 74 LEU A N 1
ATOM 601 C CA . LEU A 1 74 ? 14.645 -5.127 6.456 1.00 82.81 74 LEU A CA 1
ATOM 602 C C . LEU A 1 74 ? 15.594 -4.159 7.174 1.00 82.81 74 LEU A C 1
ATOM 604 O O . LEU A 1 74 ? 16.737 -4.522 7.448 1.00 82.81 74 LEU A O 1
ATOM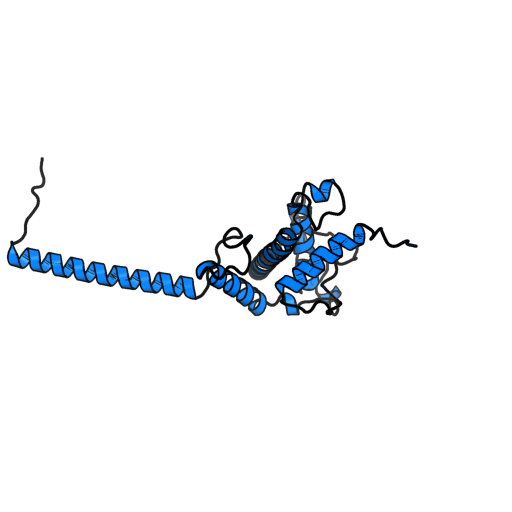 608 N N . HIS A 1 75 ? 15.130 -2.948 7.493 1.00 73.88 75 HIS A N 1
ATOM 609 C CA . HIS A 1 75 ? 15.922 -1.909 8.147 1.00 73.88 75 HIS A CA 1
ATOM 610 C C . HIS A 1 75 ? 16.159 -2.205 9.635 1.00 73.88 75 HIS A C 1
ATOM 612 O O . HIS A 1 75 ? 17.238 -1.926 10.162 1.00 73.88 75 HIS A O 1
ATOM 618 N N . SER A 1 76 ? 15.197 -2.842 10.312 1.00 61.97 76 SER A N 1
ATOM 619 C CA . SER A 1 76 ? 15.316 -3.218 11.731 1.00 61.97 76 SER A CA 1
ATOM 620 C C . SER A 1 76 ? 16.466 -4.197 12.003 1.00 61.97 76 SER A C 1
ATOM 622 O O . SER A 1 76 ? 17.015 -4.220 13.102 1.00 61.97 76 SER A O 1
ATOM 624 N N . ASN A 1 77 ? 16.876 -4.973 10.996 1.00 59.84 77 ASN A N 1
ATOM 625 C CA . ASN A 1 77 ? 17.939 -5.972 11.122 1.00 59.84 77 ASN A CA 1
ATOM 626 C C . ASN A 1 77 ? 19.357 -5.396 10.967 1.00 59.84 77 ASN A C 1
ATOM 628 O O . ASN A 1 77 ? 20.328 -6.089 11.274 1.00 59.84 77 ASN A O 1
ATOM 632 N N . THR A 1 78 ? 19.510 -4.159 10.475 1.00 59.53 78 THR A N 1
ATOM 633 C CA . THR A 1 78 ? 20.824 -3.628 10.070 1.00 59.53 78 THR A CA 1
ATOM 634 C C . THR A 1 78 ? 21.543 -2.778 11.118 1.00 59.53 78 THR A C 1
ATOM 636 O O . THR A 1 78 ? 22.717 -2.491 10.921 1.00 59.53 78 THR A O 1
ATOM 639 N N . GLY A 1 79 ? 20.906 -2.395 12.234 1.00 56.03 79 GLY A N 1
ATOM 640 C CA . GLY A 1 79 ? 21.541 -1.694 13.372 1.00 56.03 79 GLY A CA 1
ATOM 641 C C . GLY A 1 79 ? 22.108 -0.284 13.100 1.00 56.03 79 GLY A C 1
ATOM 642 O O . GLY A 1 79 ? 22.330 0.475 14.039 1.00 56.03 79 GLY A O 1
ATOM 643 N N . GLU A 1 80 ? 22.301 0.091 11.835 1.00 56.78 80 GLU A N 1
ATOM 644 C CA . GLU A 1 80 ? 22.789 1.384 11.350 1.00 56.78 80 GLU A CA 1
ATOM 645 C C . GLU A 1 80 ? 21.723 2.008 10.438 1.00 56.78 80 GLU A C 1
ATOM 647 O O . GLU A 1 80 ? 21.633 1.696 9.251 1.00 56.78 80 GLU A O 1
ATOM 652 N N . THR A 1 81 ? 20.854 2.854 10.987 1.00 61.94 81 THR A N 1
ATOM 653 C CA . THR A 1 81 ? 19.628 3.282 10.293 1.00 61.94 81 THR A CA 1
ATOM 654 C C . THR A 1 81 ? 19.559 4.792 10.110 1.00 61.94 81 THR A C 1
ATOM 656 O O . THR A 1 81 ? 18.955 5.499 10.916 1.00 61.94 81 THR A O 1
ATOM 659 N N . THR A 1 82 ? 20.168 5.293 9.031 1.00 63.78 82 THR A N 1
ATOM 660 C CA . THR A 1 82 ? 19.855 6.628 8.474 1.00 63.78 82 THR A CA 1
ATOM 661 C C . THR A 1 82 ? 19.880 6.704 6.942 1.00 63.78 82 THR A C 1
ATOM 663 O O . THR A 1 82 ? 19.429 7.709 6.394 1.00 63.78 82 THR A O 1
ATOM 666 N N . GLU A 1 83 ? 20.360 5.680 6.224 1.00 74.19 83 GLU A N 1
ATOM 667 C CA . GLU A 1 83 ? 20.454 5.712 4.756 1.00 74.19 83 GLU A CA 1
ATOM 668 C C . GLU A 1 83 ? 19.372 4.867 4.062 1.00 74.19 83 GLU A C 1
ATOM 670 O O . GLU A 1 83 ? 19.012 3.778 4.507 1.00 74.19 83 GLU A O 1
ATOM 675 N N . CYS A 1 84 ? 18.866 5.363 2.927 1.00 81.69 84 CYS A N 1
ATOM 676 C CA . CYS A 1 84 ? 17.847 4.687 2.122 1.00 81.69 84 CYS A CA 1
ATOM 677 C C . CYS A 1 84 ? 18.360 3.384 1.484 1.00 81.69 84 CYS A C 1
ATOM 679 O O . CYS A 1 84 ? 19.237 3.436 0.620 1.00 81.69 84 CYS A O 1
ATOM 681 N N . LEU A 1 85 ? 17.738 2.238 1.795 1.00 83.50 85 LEU A N 1
ATOM 682 C CA . LEU A 1 85 ? 18.097 0.926 1.217 1.00 83.50 85 LEU A CA 1
ATOM 683 C C . LEU A 1 85 ? 17.955 0.865 -0.315 1.00 83.50 85 LEU A C 1
ATOM 685 O O . LEU A 1 85 ? 18.681 0.136 -0.990 1.00 83.50 85 LEU A O 1
ATOM 689 N N . LEU A 1 86 ? 17.015 1.634 -0.870 1.00 84.81 86 LEU A N 1
ATOM 690 C CA . LEU A 1 86 ? 16.737 1.680 -2.309 1.00 84.81 86 LEU A CA 1
ATOM 691 C C . LEU A 1 86 ? 17.536 2.763 -3.055 1.00 84.81 86 LEU A C 1
ATOM 693 O O . LEU A 1 86 ? 17.461 2.839 -4.287 1.00 84.81 86 LEU A O 1
ATOM 697 N N . GLY A 1 87 ? 18.273 3.609 -2.329 1.00 82.12 87 GLY A N 1
ATOM 698 C CA . GLY A 1 87 ? 19.056 4.702 -2.896 1.00 82.12 87 GLY A CA 1
ATOM 699 C C . GLY A 1 87 ? 20.430 4.239 -3.372 1.00 82.12 87 GLY A C 1
ATOM 700 O O . GLY A 1 87 ? 21.178 3.600 -2.634 1.00 82.12 87 GLY A O 1
ATOM 701 N N . PHE A 1 88 ? 20.789 4.584 -4.605 1.00 79.69 88 PHE A N 1
ATOM 702 C CA . PHE A 1 88 ? 22.119 4.351 -5.165 1.00 79.69 88 PHE A CA 1
ATOM 703 C C . PHE A 1 88 ? 23.025 5.575 -4.996 1.00 79.69 88 PHE A C 1
ATOM 705 O O . PHE A 1 88 ? 24.183 5.443 -4.595 1.00 79.69 88 PHE A O 1
ATOM 712 N N . SER A 1 89 ? 22.504 6.760 -5.316 1.00 82.50 89 SER A N 1
ATOM 713 C CA . SER A 1 89 ? 23.239 8.025 -5.254 1.00 82.50 89 SER A CA 1
ATOM 714 C C . SER A 1 89 ? 22.986 8.782 -3.944 1.00 82.50 89 SER A C 1
ATOM 716 O O . SER A 1 89 ? 21.973 8.578 -3.280 1.00 82.50 89 SER A O 1
ATOM 718 N N . GLU A 1 90 ? 23.888 9.693 -3.568 1.00 83.25 90 GLU A N 1
ATOM 719 C CA . GLU A 1 90 ? 23.702 10.554 -2.386 1.00 83.25 90 GLU A CA 1
ATOM 720 C C . GLU A 1 90 ? 22.364 11.326 -2.391 1.00 83.25 90 GLU A C 1
ATOM 722 O O . GLU A 1 90 ? 21.679 11.334 -1.365 1.00 83.25 90 GLU A O 1
ATOM 727 N N . PRO A 1 91 ? 21.917 11.930 -3.513 1.00 81.88 91 PRO A N 1
ATOM 728 C CA . PRO A 1 91 ? 20.589 12.540 -3.581 1.00 81.88 91 PRO A CA 1
ATOM 729 C C . PRO A 1 91 ? 19.448 11.547 -3.336 1.00 81.88 91 PRO A C 1
ATOM 731 O O . PRO A 1 91 ? 18.527 11.861 -2.586 1.00 81.88 91 PRO A O 1
ATOM 734 N N . GLU A 1 92 ? 19.507 10.345 -3.919 1.00 81.31 92 GLU A N 1
ATOM 735 C CA . GLU A 1 92 ? 18.478 9.314 -3.715 1.00 81.31 92 GLU A CA 1
ATOM 736 C C . GLU A 1 92 ? 18.428 8.840 -2.263 1.00 81.31 92 GLU A C 1
ATOM 738 O O . GLU A 1 92 ? 17.346 8.643 -1.714 1.00 81.31 92 GLU A O 1
ATOM 743 N N . LYS A 1 93 ? 19.592 8.708 -1.616 1.00 83.12 93 LYS A N 1
ATOM 744 C CA . LYS A 1 93 ? 19.676 8.364 -0.196 1.00 83.12 93 LYS A CA 1
ATOM 745 C C . LYS A 1 93 ? 19.044 9.432 0.694 1.00 83.12 93 LYS A C 1
ATOM 747 O O . LYS A 1 93 ? 18.333 9.086 1.633 1.00 83.12 93 LYS A O 1
ATOM 752 N N . ARG A 1 94 ? 19.251 10.716 0.376 1.00 83.75 94 ARG A N 1
ATOM 753 C CA . ARG A 1 94 ? 18.638 11.852 1.092 1.00 83.75 94 ARG A CA 1
ATOM 754 C C . ARG A 1 94 ? 17.135 11.975 0.843 1.00 83.75 94 ARG A C 1
ATOM 756 O O . ARG A 1 94 ? 16.402 12.392 1.734 1.00 83.75 94 ARG A O 1
ATOM 763 N N . HIS A 1 95 ? 16.669 11.613 -0.350 1.00 84.31 95 HIS A N 1
ATOM 764 C CA . HIS A 1 95 ? 15.265 11.698 -0.758 1.00 84.31 95 HIS A CA 1
ATOM 765 C C . HIS A 1 95 ? 14.633 10.309 -0.896 1.00 84.31 95 HIS A C 1
ATOM 767 O O . HIS A 1 95 ? 14.023 9.986 -1.916 1.00 84.31 95 HIS A O 1
ATOM 773 N N . CYS A 1 96 ? 14.761 9.491 0.153 1.00 83.94 96 CYS A N 1
ATOM 774 C CA . CYS A 1 96 ? 14.356 8.086 0.115 1.00 83.94 96 CYS A CA 1
ATOM 775 C C . CYS A 1 96 ? 12.895 7.880 -0.302 1.00 83.94 96 CYS A C 1
ATOM 777 O O . CYS A 1 96 ? 12.600 6.989 -1.092 1.00 83.94 96 CYS A O 1
ATOM 779 N N . TYR A 1 97 ? 11.982 8.738 0.163 1.00 84.31 97 TYR A N 1
ATOM 780 C CA . TYR A 1 97 ? 10.564 8.652 -0.192 1.00 84.31 97 TYR A CA 1
ATOM 781 C C . TYR A 1 97 ? 10.324 8.799 -1.704 1.00 84.31 97 TYR A C 1
ATOM 783 O O . TYR A 1 97 ? 9.522 8.052 -2.259 1.00 84.31 97 TYR A O 1
ATOM 791 N N . CYS A 1 98 ? 11.049 9.698 -2.388 1.00 82.81 98 CYS A N 1
ATOM 792 C CA . CYS A 1 98 ? 10.967 9.839 -3.844 1.00 82.81 98 CYS A CA 1
ATOM 793 C C . CYS A 1 98 ? 11.390 8.541 -4.523 1.00 82.81 98 CYS A C 1
ATOM 795 O O . CYS A 1 98 ? 10.731 8.083 -5.451 1.00 82.81 98 CYS A O 1
ATOM 797 N N . ARG A 1 99 ? 12.475 7.935 -4.027 1.00 84.69 99 ARG A N 1
ATOM 798 C CA . ARG A 1 99 ? 13.030 6.709 -4.592 1.00 84.69 99 ARG A CA 1
ATOM 799 C C . ARG A 1 99 ? 12.109 5.506 -4.385 1.00 84.69 99 ARG A C 1
ATOM 801 O O . ARG A 1 99 ? 11.899 4.730 -5.312 1.00 84.69 99 ARG A O 1
ATOM 808 N N . VAL A 1 100 ? 11.546 5.366 -3.186 1.00 86.19 100 VAL A N 1
ATOM 809 C CA . VAL A 1 100 ? 10.544 4.340 -2.868 1.00 86.19 100 VAL A CA 1
ATOM 810 C C . VAL A 1 100 ? 9.330 4.501 -3.782 1.00 86.19 100 VAL A C 1
ATOM 812 O O . VAL A 1 100 ? 8.922 3.536 -4.427 1.00 86.19 100 VAL A O 1
ATOM 815 N N . LEU A 1 101 ? 8.789 5.719 -3.889 1.00 86.19 101 LEU A N 1
ATOM 816 C CA . LEU A 1 101 ? 7.610 5.995 -4.705 1.00 86.19 101 LEU A CA 1
ATOM 817 C C . LEU A 1 101 ? 7.856 5.694 -6.184 1.00 86.19 101 LEU A C 1
ATOM 819 O O . LEU A 1 101 ? 7.039 5.006 -6.785 1.00 86.19 101 LEU A O 1
ATOM 823 N N . GLU A 1 102 ? 8.981 6.155 -6.738 1.00 82.81 102 GLU A N 1
ATOM 824 C CA . GLU A 1 102 ? 9.409 5.884 -8.115 1.00 82.81 102 GLU A CA 1
ATOM 825 C C . GLU A 1 102 ? 9.408 4.383 -8.417 1.00 82.81 102 GLU A C 1
ATOM 827 O O . GLU A 1 102 ? 8.841 3.938 -9.417 1.00 82.81 102 GLU A O 1
ATOM 832 N N . ILE A 1 103 ? 10.024 3.588 -7.539 1.00 84.31 103 ILE A N 1
ATOM 833 C CA . ILE A 1 103 ? 10.114 2.141 -7.725 1.00 84.31 103 ILE A CA 1
ATOM 834 C C . ILE A 1 103 ? 8.724 1.507 -7.699 1.00 84.31 103 ILE A C 1
ATOM 836 O O . ILE A 1 103 ? 8.387 0.736 -8.599 1.00 84.31 103 ILE A O 1
ATOM 840 N N . LEU A 1 104 ? 7.912 1.852 -6.699 1.00 88.44 104 LEU A N 1
ATOM 841 C CA . LEU A 1 104 ? 6.581 1.283 -6.500 1.00 88.44 104 LEU A CA 1
ATOM 842 C C . LEU A 1 104 ? 5.677 1.499 -7.705 1.00 88.44 104 LEU A C 1
ATOM 844 O O . LEU A 1 104 ? 5.090 0.548 -8.221 1.00 88.44 104 LEU A O 1
ATOM 848 N N . ILE A 1 105 ? 5.563 2.742 -8.165 1.00 84.75 105 ILE A N 1
ATOM 849 C CA . ILE A 1 105 ? 4.661 3.072 -9.264 1.00 84.75 105 ILE A CA 1
ATOM 850 C C . ILE A 1 105 ? 5.188 2.533 -10.601 1.00 84.75 105 ILE A C 1
ATOM 852 O O . ILE A 1 105 ? 4.371 2.133 -11.419 1.00 84.75 105 ILE A O 1
ATOM 856 N N . ASN A 1 106 ? 6.508 2.436 -10.825 1.00 83.38 106 ASN A N 1
ATOM 857 C CA . ASN A 1 106 ? 7.056 1.848 -12.056 1.00 83.38 106 ASN A CA 1
ATOM 858 C C . ASN A 1 106 ? 6.796 0.338 -12.114 1.00 83.38 106 ASN A C 1
ATOM 860 O O . ASN A 1 106 ? 6.307 -0.184 -13.119 1.00 83.38 106 ASN A O 1
ATOM 864 N N . VAL A 1 107 ? 7.069 -0.359 -11.007 1.00 86.19 107 VAL A N 1
ATOM 865 C CA . VAL A 1 107 ? 6.784 -1.790 -10.861 1.00 86.19 107 VAL A CA 1
ATOM 866 C C . VAL A 1 107 ? 5.289 -2.045 -11.029 1.00 86.19 107 VAL A C 1
ATOM 868 O O . VAL A 1 107 ? 4.897 -2.910 -11.814 1.00 86.19 107 VAL A O 1
ATOM 871 N N . TRP A 1 108 ? 4.450 -1.256 -10.356 1.00 88.31 108 TRP A N 1
ATOM 872 C CA . TRP A 1 108 ? 3.002 -1.328 -10.499 1.00 88.31 108 TRP A CA 1
ATOM 873 C C . TRP A 1 108 ? 2.567 -1.087 -11.944 1.00 88.31 108 TRP A C 1
ATOM 875 O O . TRP A 1 108 ? 1.846 -1.908 -12.510 1.00 88.31 108 TRP A O 1
ATOM 885 N N . ALA A 1 109 ? 3.012 0.014 -12.555 1.00 82.31 109 ALA A N 1
ATOM 886 C CA . ALA A 1 109 ? 2.619 0.417 -13.898 1.00 82.31 109 ALA A CA 1
ATOM 887 C C . ALA A 1 109 ? 2.840 -0.718 -14.884 1.00 82.31 109 ALA A C 1
ATOM 889 O O . ALA A 1 109 ? 1.916 -1.067 -15.615 1.00 82.31 109 ALA A O 1
ATOM 890 N N . TYR A 1 110 ? 4.026 -1.320 -14.863 1.00 85.31 110 TYR A N 1
ATOM 891 C CA . TYR A 1 110 ? 4.404 -2.325 -15.840 1.00 85.31 110 TYR A CA 1
ATOM 892 C C . TYR A 1 110 ? 3.804 -3.695 -15.551 1.00 85.31 110 TYR A C 1
ATOM 894 O O . TYR A 1 110 ? 3.263 -4.335 -16.451 1.00 85.31 110 TYR A O 1
ATOM 902 N N . HIS A 1 111 ? 3.864 -4.153 -14.300 1.00 88.44 111 HIS A N 1
ATOM 903 C CA . HIS A 1 111 ? 3.586 -5.551 -13.969 1.00 88.44 111 HIS A CA 1
ATOM 904 C C . HIS A 1 111 ? 2.148 -5.837 -13.582 1.00 88.44 111 HIS A C 1
ATOM 906 O O . HIS A 1 111 ? 1.714 -6.985 -13.678 1.00 88.44 111 HIS A O 1
ATOM 912 N N . SER A 1 112 ? 1.392 -4.819 -13.180 1.00 89.56 112 SER A N 1
ATOM 913 C CA . SER A 1 112 ? 0.016 -5.011 -12.732 1.00 89.56 112 SER A CA 1
ATOM 914 C C . SER A 1 112 ? -0.944 -5.345 -13.876 1.00 89.56 112 SER A C 1
ATOM 916 O O . SER A 1 112 ? -2.061 -5.760 -13.614 1.00 89.56 112 SER A O 1
ATOM 918 N N . ALA A 1 113 ? -0.569 -5.195 -15.149 1.00 89.81 113 ALA A N 1
ATOM 919 C CA . ALA A 1 113 ? -1.503 -5.288 -16.281 1.00 89.81 113 ALA A CA 1
ATOM 920 C C . ALA A 1 113 ? -2.650 -4.258 -16.249 1.00 89.81 113 ALA A C 1
ATOM 922 O O . ALA A 1 113 ? -3.652 -4.421 -16.943 1.00 89.81 113 ALA A O 1
ATOM 923 N N . ARG A 1 114 ? -2.503 -3.172 -15.477 1.00 89.19 114 ARG A N 1
ATOM 924 C CA . ARG A 1 114 ? -3.437 -2.041 -15.487 1.00 89.19 114 ARG A CA 1
ATOM 925 C C . ARG A 1 114 ? -2.980 -0.996 -16.500 1.00 89.19 114 ARG A C 1
ATOM 927 O O . ARG A 1 114 ? -1.787 -0.829 -16.763 1.00 89.19 114 ARG A O 1
ATOM 934 N N . ARG A 1 115 ? -3.957 -0.280 -17.055 1.00 87.56 115 ARG A N 1
ATOM 935 C CA . ARG A 1 115 ? -3.722 0.887 -17.905 1.00 87.56 115 ARG A CA 1
ATOM 936 C C . ARG A 1 115 ? -3.294 2.074 -17.045 1.00 87.56 115 ARG A C 1
ATOM 938 O O . ARG A 1 115 ? -3.922 2.341 -16.021 1.00 87.56 115 ARG A O 1
ATOM 945 N N . MET A 1 116 ? -2.275 2.794 -17.499 1.00 81.25 116 MET A N 1
ATOM 946 C CA . MET A 1 116 ? -1.822 4.046 -16.903 1.00 81.25 116 MET A CA 1
ATOM 947 C C . MET A 1 116 ? -1.635 5.076 -18.014 1.00 81.25 116 MET A C 1
ATOM 949 O O . MET A 1 116 ? -1.148 4.746 -19.093 1.00 81.25 116 MET A O 1
ATOM 953 N N . VAL A 1 117 ? -2.083 6.304 -17.772 1.00 86.00 117 VAL A N 1
ATOM 954 C CA . VAL A 1 117 ? -2.078 7.366 -18.782 1.00 86.00 117 VAL A CA 1
ATOM 955 C C . VAL A 1 117 ? -1.280 8.538 -18.244 1.00 86.00 117 VAL A C 1
ATOM 957 O O . VAL A 1 117 ? -1.581 9.046 -17.165 1.00 86.00 117 VAL A O 1
ATOM 960 N N . TYR A 1 118 ? -0.249 8.933 -18.979 1.00 86.19 118 TYR A N 1
ATOM 961 C CA . TYR A 1 118 ? 0.524 10.134 -18.712 1.00 86.19 118 TYR A CA 1
ATOM 962 C C . TYR A 1 118 ? -0.323 11.368 -19.021 1.00 86.19 118 TYR A C 1
ATOM 964 O O . TYR A 1 118 ? -1.027 11.392 -20.034 1.00 86.19 118 TYR A O 1
ATOM 972 N N . ILE A 1 119 ? -0.238 12.384 -18.163 1.00 89.31 119 ILE A N 1
ATOM 973 C CA . ILE A 1 119 ? -0.756 13.726 -18.430 1.00 89.31 119 ILE A CA 1
ATOM 974 C C . ILE A 1 119 ? 0.422 14.677 -18.580 1.00 89.31 119 ILE A C 1
ATOM 976 O O . ILE A 1 119 ? 1.219 14.820 -17.651 1.00 89.31 119 ILE A O 1
ATOM 980 N N . ASP A 1 120 ? 0.479 15.399 -19.694 1.00 88.06 120 ASP A N 1
ATOM 981 C CA . ASP A 1 120 ? 1.318 16.590 -19.778 1.00 88.06 120 ASP A CA 1
ATOM 982 C C . ASP A 1 120 ? 0.698 17.712 -18.920 1.00 88.06 120 ASP A C 1
ATOM 984 O O . ASP A 1 120 ? -0.400 18.181 -19.232 1.00 88.06 120 ASP A O 1
ATOM 988 N N . PRO A 1 121 ? 1.371 18.177 -17.853 1.00 87.69 121 PRO A N 1
ATOM 989 C CA . PRO A 1 121 ? 0.820 19.196 -16.963 1.00 87.69 121 PRO A CA 1
ATOM 990 C C . PRO A 1 121 ? 0.665 20.577 -17.621 1.00 87.69 121 PRO A C 1
ATOM 992 O O . PRO A 1 121 ? -0.085 21.402 -17.103 1.00 87.69 121 PRO A O 1
ATOM 995 N N . HIS A 1 122 ? 1.349 20.851 -18.737 1.00 90.31 122 HIS A N 1
ATOM 996 C CA . HIS A 1 122 ? 1.261 22.135 -19.437 1.00 90.31 122 HIS A CA 1
ATOM 997 C C . HIS A 1 122 ? 0.143 22.143 -20.479 1.00 90.31 122 HIS A C 1
ATOM 999 O O . HIS A 1 122 ? -0.612 23.109 -20.566 1.00 90.31 122 HIS A O 1
ATOM 1005 N N . SER A 1 123 ? 0.043 21.081 -21.282 1.00 92.94 123 SER A N 1
ATOM 1006 C CA . SER A 1 123 ? -0.944 20.995 -22.367 1.00 92.94 123 SER A CA 1
ATOM 1007 C C . SER A 1 123 ? -2.241 20.287 -21.966 1.00 92.94 123 SER A C 1
ATOM 1009 O O . SER A 1 123 ? -3.260 20.448 -22.637 1.00 92.94 123 SER A O 1
ATOM 1011 N N . GLY A 1 124 ? -2.219 19.492 -20.893 1.00 90.50 124 GLY A N 1
ATOM 1012 C CA . GLY A 1 124 ? -3.315 18.608 -20.497 1.00 90.50 124 GLY A CA 1
ATOM 1013 C C . GLY A 1 124 ? -3.493 17.394 -21.414 1.00 90.50 124 GLY A C 1
ATOM 1014 O O . GLY A 1 124 ? -4.482 16.671 -21.277 1.00 90.50 124 GLY A O 1
ATOM 1015 N N . MET A 1 125 ? -2.578 17.166 -22.365 1.00 91.25 125 MET A N 1
ATOM 1016 C CA . MET A 1 125 ? -2.653 16.025 -23.271 1.00 91.25 125 MET A CA 1
ATOM 1017 C C . MET A 1 125 ? -2.461 14.710 -22.521 1.00 91.25 125 MET A C 1
ATOM 1019 O O . MET A 1 125 ? -1.627 14.601 -21.623 1.00 91.25 125 MET A O 1
ATOM 1023 N N . LEU A 1 126 ? -3.246 13.713 -22.927 1.00 91.00 126 LEU A N 1
ATOM 1024 C CA . LEU A 1 126 ? -3.256 12.380 -22.346 1.00 91.00 126 LEU A CA 1
ATOM 1025 C C . LEU A 1 126 ? -2.644 11.380 -23.320 1.00 91.00 126 LEU A C 1
ATOM 1027 O O . LEU A 1 126 ? -3.114 11.258 -24.452 1.00 91.00 126 LEU A O 1
ATOM 1031 N N . GLU A 1 127 ? -1.652 10.624 -22.861 1.00 87.50 127 GLU A N 1
ATOM 1032 C CA . GLU A 1 127 ? -1.011 9.575 -23.651 1.00 87.50 127 GLU A CA 1
ATOM 1033 C C . GLU A 1 127 ? -0.833 8.304 -22.821 1.00 87.50 127 GLU A C 1
ATOM 1035 O O . GLU A 1 127 ? -0.356 8.332 -21.689 1.00 87.50 127 GLU A O 1
ATOM 1040 N N . GLU A 1 128 ? -1.232 7.159 -23.373 1.00 84.88 128 GLU A N 1
ATOM 1041 C CA . GLU A 1 128 ? -0.953 5.875 -22.734 1.00 84.88 128 GLU A CA 1
ATOM 1042 C C . GLU A 1 128 ? 0.511 5.499 -22.954 1.00 84.88 128 GLU A C 1
ATOM 1044 O O . GLU A 1 128 ? 0.914 5.160 -24.065 1.00 84.88 128 GLU A O 1
ATOM 1049 N N . GLN A 1 129 ? 1.289 5.531 -21.875 1.00 78.25 129 GLN A N 1
ATOM 1050 C CA . GLN A 1 129 ? 2.671 5.065 -21.869 1.00 78.25 129 GLN A CA 1
ATOM 1051 C C . GLN A 1 129 ? 2.700 3.576 -21.512 1.00 78.25 129 GLN A C 1
ATOM 1053 O O . GLN A 1 129 ? 1.943 3.114 -20.654 1.00 78.25 129 GLN A O 1
ATOM 1058 N N . HIS A 1 130 ? 3.586 2.824 -22.167 1.00 77.50 130 HIS A N 1
ATOM 1059 C CA . HIS A 1 130 ? 3.749 1.374 -21.987 1.00 77.50 130 HIS A CA 1
ATOM 1060 C C . HIS A 1 130 ? 2.431 0.583 -22.139 1.00 77.50 130 HIS A C 1
ATOM 1062 O O . HIS A 1 130 ? 1.972 -0.033 -21.168 1.00 77.50 130 HIS A O 1
ATOM 1068 N N . PRO A 1 131 ? 1.801 0.576 -23.333 1.00 85.31 131 PRO A N 1
ATOM 1069 C CA . PRO A 1 131 ? 0.510 -0.071 -23.548 1.00 85.31 131 PRO A CA 1
ATOM 1070 C C . PRO A 1 131 ? 0.474 -1.517 -23.053 1.00 85.31 131 PRO A C 1
ATOM 1072 O O . PRO A 1 131 ? 1.398 -2.297 -23.295 1.00 85.31 131 PRO A O 1
ATOM 1075 N N . VAL A 1 132 ? -0.638 -1.918 -22.428 1.00 86.44 132 VAL A N 1
ATOM 1076 C CA . VAL A 1 132 ? -0.787 -3.261 -21.828 1.00 86.44 132 VAL A CA 1
ATOM 1077 C C . VAL A 1 132 ? -0.489 -4.380 -22.836 1.00 86.44 132 VAL A C 1
ATOM 1079 O O . VAL A 1 132 ? 0.148 -5.375 -22.489 1.00 86.44 132 VAL A O 1
ATOM 1082 N N . ALA A 1 133 ? -0.891 -4.195 -24.097 1.00 86.56 133 ALA A N 1
ATOM 1083 C CA . ALA A 1 133 ? -0.649 -5.149 -25.177 1.00 86.56 133 ALA A CA 1
ATOM 1084 C C . ALA A 1 133 ? 0.847 -5.408 -25.439 1.00 86.56 133 ALA A C 1
ATOM 1086 O O . ALA A 1 133 ? 1.217 -6.529 -25.773 1.00 86.56 133 ALA A O 1
ATOM 1087 N N . GLN A 1 134 ? 1.707 -4.403 -25.252 1.00 84.19 134 GLN A N 1
ATOM 1088 C CA . GLN A 1 134 ? 3.153 -4.517 -25.482 1.00 84.19 134 GLN A CA 1
ATOM 1089 C C . GLN A 1 134 ? 3.876 -5.227 -24.331 1.00 84.19 134 GLN A C 1
ATOM 1091 O O . GLN A 1 134 ? 4.950 -5.785 -24.526 1.00 84.19 134 GLN A O 1
ATOM 1096 N N . ARG A 1 135 ? 3.272 -5.252 -23.139 1.00 84.81 135 ARG A N 1
ATOM 1097 C CA . ARG A 1 135 ? 3.845 -5.886 -21.941 1.00 84.81 135 ARG A CA 1
ATOM 1098 C C . ARG A 1 135 ? 3.425 -7.348 -21.779 1.00 84.81 135 ARG A C 1
ATOM 1100 O O . ARG A 1 135 ? 3.912 -8.046 -20.890 1.00 84.81 135 ARG A O 1
ATOM 1107 N N . HIS A 1 136 ? 2.503 -7.826 -22.613 1.00 84.56 136 HIS A N 1
ATOM 1108 C CA . HIS A 1 136 ? 1.962 -9.178 -22.529 1.00 84.56 136 HIS A CA 1
ATOM 1109 C C . HIS A 1 136 ? 3.073 -10.243 -22.546 1.00 84.56 136 HIS A C 1
ATOM 1111 O O . HIS A 1 136 ? 3.958 -10.219 -23.393 1.00 84.56 136 HIS A O 1
ATOM 1117 N N . GLY A 1 137 ? 3.029 -11.183 -21.596 1.00 83.94 137 GLY A N 1
ATOM 1118 C CA . GLY A 1 137 ? 4.058 -12.217 -21.410 1.00 83.94 137 GLY A CA 1
ATOM 1119 C C . GLY A 1 137 ? 5.219 -11.828 -20.485 1.00 83.94 137 GLY A C 1
ATOM 1120 O O . GLY A 1 137 ? 5.876 -12.719 -19.957 1.00 83.94 137 GLY A O 1
ATOM 1121 N N . PHE A 1 138 ? 5.427 -10.535 -20.217 1.00 84.00 138 PHE A N 1
ATOM 1122 C CA . PHE A 1 138 ? 6.467 -10.040 -19.299 1.00 84.00 138 PHE A CA 1
ATOM 1123 C C . PHE A 1 138 ? 5.912 -9.549 -17.956 1.00 84.00 138 PHE A C 1
ATOM 1125 O O . PHE A 1 138 ? 6.680 -9.295 -17.031 1.00 84.00 138 PHE A O 1
ATOM 1132 N N . MET A 1 139 ? 4.587 -9.404 -17.849 1.00 87.94 139 MET A N 1
ATOM 1133 C CA . MET A 1 139 ? 3.905 -8.902 -16.655 1.00 87.94 139 MET A CA 1
ATOM 1134 C C . MET A 1 139 ? 3.802 -9.949 -15.550 1.00 87.94 139 MET A C 1
ATOM 1136 O O . MET A 1 139 ? 3.496 -11.117 -15.788 1.00 87.94 139 MET A O 1
ATOM 1140 N N . TRP A 1 140 ? 3.919 -9.479 -14.314 1.00 90.31 140 TRP A N 1
ATOM 1141 C CA . TRP A 1 140 ? 3.815 -10.288 -13.101 1.00 90.31 140 TRP A CA 1
ATOM 1142 C C . TRP A 1 140 ? 2.438 -10.143 -12.432 1.00 90.31 140 TRP A C 1
ATOM 1144 O O . TRP A 1 140 ? 2.319 -10.113 -11.209 1.00 90.31 140 TRP A O 1
ATOM 1154 N N . ALA A 1 141 ? 1.375 -10.084 -13.243 1.00 90.56 141 ALA A N 1
ATOM 1155 C CA . ALA A 1 141 ? 0.026 -9.677 -12.832 1.00 90.56 141 ALA A CA 1
ATOM 1156 C C . ALA A 1 141 ? -0.579 -10.503 -11.681 1.00 90.56 141 ALA A C 1
ATOM 1158 O O . ALA A 1 141 ? -1.414 -9.990 -10.939 1.00 90.56 141 ALA A O 1
ATOM 1159 N N . LYS A 1 142 ? -0.141 -11.759 -11.501 1.00 90.81 142 LYS A N 1
ATOM 1160 C CA . LYS A 1 142 ? -0.596 -12.635 -10.408 1.00 90.81 142 LYS A CA 1
ATOM 1161 C C . LYS A 1 142 ? -0.313 -12.061 -9.015 1.00 90.81 142 LYS A C 1
ATOM 1163 O O . LYS A 1 142 ? -1.112 -12.277 -8.114 1.00 90.81 142 LYS A O 1
ATOM 1168 N N . TYR A 1 143 ? 0.783 -11.316 -8.858 1.00 90.56 143 TYR A N 1
ATOM 1169 C CA . TYR A 1 143 ? 1.154 -10.687 -7.586 1.00 90.56 143 TYR A CA 1
ATOM 1170 C C . TYR A 1 143 ? 0.322 -9.430 -7.307 1.00 90.56 143 TYR A C 1
ATOM 1172 O O . TYR A 1 143 ? 0.091 -9.077 -6.163 1.00 90.56 143 TYR A O 1
ATOM 1180 N N . PHE A 1 144 ? -0.220 -8.801 -8.347 1.00 92.12 144 PHE A N 1
ATOM 1181 C CA . PHE A 1 144 ? -1.015 -7.576 -8.243 1.00 92.12 144 PHE A CA 1
ATOM 1182 C C . PHE A 1 144 ? -2.520 -7.859 -8.335 1.00 92.12 144 PHE A C 1
ATOM 1184 O O . PHE A 1 144 ? -3.295 -7.038 -8.827 1.00 92.12 144 PHE A O 1
ATOM 1191 N N . ASN A 1 145 ? -2.959 -9.055 -7.946 1.00 92.25 145 ASN A N 1
ATOM 1192 C CA . ASN A 1 145 ? -4.375 -9.403 -7.944 1.00 92.25 145 ASN A CA 1
ATOM 1193 C C . ASN A 1 145 ? -5.098 -8.690 -6.786 1.00 92.25 145 ASN A C 1
ATOM 1195 O O . ASN A 1 145 ? -4.604 -8.702 -5.663 1.00 92.25 145 ASN A O 1
ATOM 1199 N N . PHE A 1 146 ? -6.274 -8.107 -7.048 1.00 93.38 146 PHE A N 1
ATOM 1200 C CA . PHE A 1 146 ? -7.048 -7.387 -6.029 1.00 93.38 146 PHE A CA 1
ATOM 1201 C C . PHE A 1 146 ? -7.341 -8.245 -4.796 1.00 93.38 146 PHE A C 1
ATOM 1203 O O . PHE A 1 146 ? -7.106 -7.796 -3.684 1.00 93.38 146 PHE A O 1
ATOM 1210 N N . THR A 1 147 ? -7.828 -9.475 -4.980 1.00 94.38 147 THR A N 1
ATOM 1211 C CA . THR A 1 147 ? -8.189 -10.364 -3.868 1.00 94.38 147 THR A CA 1
ATOM 1212 C C . THR A 1 147 ? -6.973 -10.712 -3.019 1.00 94.38 147 THR A C 1
ATOM 1214 O O . THR A 1 147 ? -7.078 -10.733 -1.799 1.00 94.38 147 THR A O 1
ATOM 1217 N N . LEU A 1 148 ? -5.818 -10.931 -3.657 1.00 94.88 148 LEU A N 1
ATOM 1218 C CA . LEU A 1 148 ? -4.563 -11.184 -2.953 1.00 94.88 148 LEU A CA 1
ATOM 1219 C C . LEU A 1 148 ? -4.125 -9.961 -2.140 1.00 94.88 148 LEU A C 1
ATOM 1221 O O . LEU A 1 148 ? -3.921 -10.075 -0.938 1.00 94.88 148 LEU A O 1
ATOM 1225 N N . LEU A 1 149 ? -4.027 -8.793 -2.783 1.00 94.75 149 LEU A N 1
ATOM 1226 C CA . LEU A 1 149 ? -3.607 -7.557 -2.120 1.00 94.75 149 LEU A CA 1
ATOM 1227 C C . LEU A 1 149 ? -4.556 -7.176 -0.985 1.00 94.75 149 LEU A C 1
ATOM 1229 O O . LEU A 1 149 ? -4.097 -6.782 0.077 1.00 94.75 149 LEU A O 1
ATOM 1233 N N . LYS A 1 150 ? -5.866 -7.323 -1.199 1.00 93.69 150 LYS A N 1
ATOM 1234 C CA . LYS A 1 150 ? -6.880 -7.014 -0.195 1.00 93.69 150 LYS A CA 1
ATOM 1235 C C . LYS A 1 150 ? -6.791 -7.952 1.006 1.00 93.69 150 LYS A C 1
ATOM 1237 O O . LYS A 1 150 ? -6.843 -7.455 2.120 1.00 93.69 150 LYS A O 1
ATOM 1242 N N . GLY A 1 151 ? -6.616 -9.257 0.786 1.00 93.88 151 GLY A N 1
ATOM 1243 C CA . GLY A 1 151 ? -6.417 -10.214 1.877 1.00 93.88 151 GLY A CA 1
ATOM 1244 C C . GLY A 1 151 ? -5.178 -9.876 2.703 1.00 93.88 151 GLY A C 1
ATOM 1245 O O . GLY A 1 151 ? -5.280 -9.702 3.905 1.00 93.88 151 GLY A O 1
ATOM 1246 N N . MET A 1 152 ? -4.038 -9.642 2.046 1.00 93.25 152 MET A N 1
ATOM 1247 C CA . MET A 1 152 ? -2.796 -9.265 2.735 1.00 93.25 152 MET A CA 1
ATOM 1248 C C . MET A 1 152 ? -2.913 -7.939 3.513 1.00 93.25 152 MET A C 1
ATOM 1250 O O . MET A 1 152 ? -2.347 -7.809 4.594 1.00 93.25 152 MET A O 1
ATOM 1254 N N . ASP A 1 153 ? -3.625 -6.947 2.965 1.00 91.69 153 ASP A N 1
ATOM 1255 C CA . ASP A 1 153 ? -3.877 -5.652 3.620 1.00 91.69 153 ASP A CA 1
ATOM 1256 C C . ASP A 1 153 ? -4.791 -5.811 4.851 1.00 91.69 153 ASP A C 1
ATOM 1258 O O . ASP A 1 153 ? -4.593 -5.132 5.855 1.00 91.69 153 ASP A O 1
ATOM 1262 N N . GLU A 1 154 ? -5.772 -6.719 4.795 1.00 91.94 154 GLU A N 1
ATOM 1263 C CA . GLU A 1 154 ? -6.652 -7.049 5.925 1.00 91.94 154 GLU A CA 1
ATOM 1264 C C . GLU A 1 154 ? -5.936 -7.868 7.004 1.00 91.94 154 GLU A C 1
ATOM 1266 O O . GLU A 1 154 ? -6.065 -7.523 8.174 1.00 91.94 154 GLU A O 1
ATOM 1271 N N . ASP A 1 155 ? -5.133 -8.867 6.627 1.00 91.19 155 ASP A N 1
ATOM 1272 C CA . ASP A 1 155 ? -4.371 -9.706 7.562 1.00 91.19 155 ASP A CA 1
ATOM 1273 C C . ASP A 1 155 ? -3.395 -8.859 8.405 1.00 91.19 155 ASP A C 1
ATOM 1275 O O . ASP A 1 155 ? -3.270 -9.043 9.615 1.00 91.19 155 ASP A O 1
ATOM 1279 N N . LEU A 1 156 ? -2.717 -7.882 7.785 1.00 89.69 156 LEU A N 1
ATOM 1280 C CA . LEU A 1 156 ? -1.826 -6.958 8.501 1.00 89.69 156 LEU A CA 1
ATOM 1281 C C . LEU A 1 156 ? -2.589 -5.996 9.419 1.00 89.69 156 LEU A C 1
ATOM 1283 O O . LEU A 1 156 ? -2.076 -5.627 10.478 1.00 89.69 156 LEU A O 1
ATOM 1287 N N . ALA A 1 157 ? -3.796 -5.583 9.023 1.00 88.94 157 ALA A N 1
ATOM 1288 C CA . ALA A 1 157 ? -4.654 -4.743 9.851 1.00 88.94 157 ALA A CA 1
ATOM 1289 C C . ALA A 1 157 ? -5.187 -5.512 11.071 1.00 88.94 157 ALA A C 1
ATOM 1291 O O . ALA A 1 157 ? -5.166 -4.975 12.177 1.00 88.94 157 ALA A O 1
ATOM 1292 N N . GLU A 1 158 ? -5.601 -6.768 10.882 1.00 89.62 158 GLU A N 1
ATOM 1293 C CA . GLU A 1 158 ? -6.015 -7.680 11.953 1.00 89.62 158 GLU A CA 1
ATOM 1294 C C . GLU A 1 158 ? -4.868 -7.933 12.940 1.00 89.62 158 GLU A C 1
ATOM 1296 O O . GLU A 1 158 ? -5.035 -7.700 14.136 1.00 89.62 158 GLU A O 1
ATOM 1301 N N . ALA A 1 159 ? -3.671 -8.283 12.453 1.00 88.69 159 ALA A N 1
ATOM 1302 C CA . ALA A 1 159 ? -2.502 -8.509 13.310 1.00 88.69 159 ALA A CA 1
ATOM 1303 C C . ALA A 1 159 ? -2.137 -7.274 14.157 1.00 88.69 159 ALA A C 1
ATOM 1305 O O . ALA A 1 159 ? -1.810 -7.393 15.341 1.00 88.69 159 ALA A O 1
ATOM 1306 N N . ALA A 1 160 ? -2.224 -6.075 13.570 1.00 87.12 160 ALA A N 1
ATOM 1307 C CA . ALA A 1 160 ? -1.981 -4.827 14.289 1.00 87.12 160 ALA A CA 1
ATOM 1308 C C . ALA A 1 160 ? -3.055 -4.539 15.356 1.00 87.12 160 ALA A C 1
ATOM 1310 O O . ALA A 1 160 ? -2.731 -4.008 16.420 1.00 87.12 160 ALA A O 1
ATOM 1311 N N . ASP A 1 161 ? -4.316 -4.885 15.087 1.00 85.38 161 ASP A N 1
ATOM 1312 C CA . ASP A 1 161 ? -5.436 -4.738 16.022 1.00 85.38 161 ASP A CA 1
ATOM 1313 C C . ASP A 1 161 ? -5.366 -5.717 17.204 1.00 85.38 161 ASP A C 1
ATOM 1315 O O . ASP A 1 161 ? -5.680 -5.336 18.336 1.00 85.38 161 ASP A O 1
ATOM 1319 N N . ASP A 1 162 ? -4.935 -6.954 16.954 1.00 85.56 162 ASP A N 1
ATOM 1320 C CA . ASP A 1 162 ? -4.779 -8.002 17.970 1.00 85.56 162 ASP A CA 1
ATOM 1321 C C . ASP A 1 162 ? -3.505 -7.837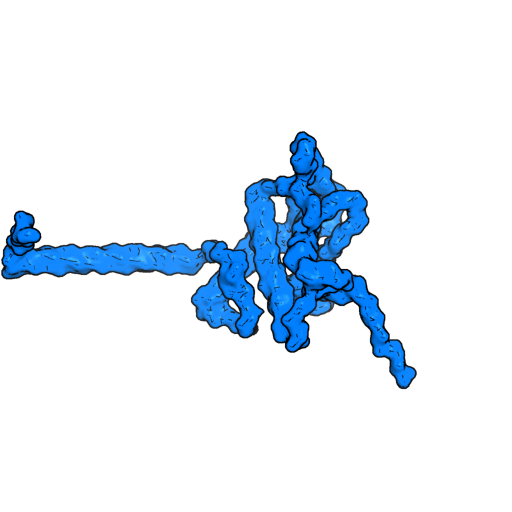 18.813 1.00 85.56 162 ASP A C 1
ATOM 1323 O O . ASP A 1 162 ? -3.343 -8.478 19.856 1.00 85.56 162 ASP A O 1
ATOM 1327 N N . GLY A 1 163 ? -2.602 -6.948 18.392 1.00 82.00 163 GLY A N 1
ATOM 1328 C CA . GLY A 1 163 ? -1.298 -6.763 19.019 1.00 82.00 163 GLY A CA 1
ATOM 1329 C C . GLY A 1 163 ? -0.343 -7.933 18.777 1.00 82.00 163 GLY A C 1
ATOM 1330 O O . GLY A 1 163 ? 0.608 -8.107 19.543 1.00 82.00 163 GLY A O 1
ATOM 1331 N N . ASP A 1 164 ? -0.579 -8.725 17.726 1.00 80.38 164 ASP A N 1
ATOM 1332 C CA . ASP A 1 164 ? 0.297 -9.814 17.284 1.00 80.38 164 ASP A CA 1
ATOM 1333 C C . ASP A 1 164 ? 1.449 -9.259 16.433 1.00 80.38 164 ASP A C 1
ATOM 1335 O O . ASP A 1 164 ? 1.611 -9.534 15.240 1.00 80.38 164 ASP A O 1
ATOM 1339 N N . PHE A 1 165 ? 2.241 -8.383 17.051 1.00 71.81 165 PHE A N 1
ATOM 1340 C CA . PHE A 1 165 ? 3.366 -7.746 16.387 1.00 71.81 165 PHE A CA 1
ATOM 1341 C C . PHE A 1 165 ? 4.477 -8.774 16.165 1.00 71.81 165 PHE A C 1
ATOM 1343 O O . PHE A 1 165 ? 5.168 -9.185 17.095 1.00 71.81 165 PHE A O 1
ATOM 1350 N N . GLN A 1 166 ? 4.712 -9.146 14.908 1.00 67.69 166 GLN A N 1
ATOM 1351 C CA . GLN A 1 166 ? 5.827 -10.032 14.546 1.00 67.69 166 GLN A CA 1
ATOM 1352 C C . GLN A 1 166 ? 7.208 -9.373 14.743 1.00 67.69 166 GLN A C 1
ATOM 1354 O O . GLN A 1 166 ? 8.225 -10.065 14.685 1.00 67.69 166 GLN A O 1
ATOM 1359 N N . ARG A 1 167 ? 7.269 -8.044 14.941 1.00 71.44 167 ARG A N 1
ATOM 1360 C CA . ARG A 1 167 ? 8.509 -7.264 15.099 1.00 71.44 167 ARG A CA 1
ATOM 1361 C C . ARG A 1 167 ? 8.298 -5.956 15.876 1.00 71.44 167 ARG A C 1
ATOM 1363 O O . ARG A 1 167 ? 7.205 -5.401 15.855 1.00 71.44 167 ARG A O 1
ATOM 1370 N N . ASP A 1 168 ? 9.371 -5.450 16.497 1.00 62.59 168 ASP A N 1
ATOM 1371 C CA . ASP A 1 168 ? 9.361 -4.231 17.333 1.00 62.59 168 ASP A CA 1
ATOM 1372 C C . ASP A 1 168 ? 9.102 -2.937 16.538 1.00 62.59 168 ASP A C 1
ATOM 1374 O O . ASP A 1 168 ? 8.485 -2.001 17.044 1.00 62.59 168 ASP A O 1
ATOM 1378 N N . ALA A 1 169 ? 9.580 -2.867 15.292 1.00 66.25 169 ALA A N 1
ATOM 1379 C CA . ALA A 1 169 ? 9.345 -1.748 14.382 1.00 66.25 169 ALA A CA 1
ATOM 1380 C C . ALA A 1 169 ? 8.296 -2.155 13.347 1.00 66.25 169 ALA A C 1
ATOM 1382 O O . ALA A 1 169 ? 8.600 -2.892 12.416 1.00 66.25 169 ALA A O 1
ATOM 1383 N N . TRP A 1 170 ? 7.057 -1.707 13.525 1.00 75.94 170 TRP A N 1
ATOM 1384 C CA . TRP A 1 170 ? 5.927 -2.058 12.668 1.00 75.94 170 TRP A CA 1
ATOM 1385 C C . TRP A 1 170 ? 5.283 -0.773 12.135 1.00 75.94 170 TRP A C 1
ATOM 1387 O O . TRP A 1 170 ? 4.967 0.128 12.915 1.00 75.94 170 TRP A O 1
ATOM 1397 N N . LEU A 1 171 ? 5.110 -0.650 10.810 1.00 80.75 171 LEU A N 1
ATOM 1398 C CA . LEU A 1 171 ? 4.612 0.598 10.215 1.00 80.75 171 LEU A CA 1
ATOM 1399 C C . LEU A 1 171 ? 3.089 0.726 10.272 1.00 80.75 171 LEU A C 1
ATOM 1401 O O . LEU A 1 171 ? 2.566 1.830 10.146 1.00 80.75 171 LEU A O 1
ATOM 1405 N N . TRP A 1 172 ? 2.345 -0.354 10.479 1.00 80.38 172 TRP A N 1
ATOM 1406 C CA . TRP A 1 172 ? 0.921 -0.238 10.788 1.00 80.38 172 TRP A CA 1
ATOM 1407 C C . TRP A 1 172 ? 0.638 0.202 12.227 1.00 80.38 172 TRP A C 1
ATOM 1409 O O . TRP A 1 172 ? 1.356 -0.179 13.147 1.00 80.38 172 TRP A O 1
ATOM 1419 N N . PRO A 1 173 ? -0.442 0.965 12.455 1.00 75.56 173 PRO A N 1
ATOM 1420 C CA . PRO A 1 173 ? -1.401 1.505 11.480 1.00 75.56 173 PRO A CA 1
ATOM 1421 C C . PRO A 1 173 ? -0.976 2.866 10.885 1.00 75.56 173 PRO A C 1
ATOM 1423 O O . PRO A 1 173 ? -1.793 3.580 10.304 1.00 75.56 173 PRO A O 1
ATOM 1426 N N . LEU A 1 174 ? 0.295 3.268 11.022 1.00 82.06 174 LEU A N 1
ATOM 1427 C CA . LEU A 1 174 ? 0.794 4.590 10.603 1.00 82.06 174 LEU A CA 1
ATOM 1428 C C . LEU A 1 174 ? 0.727 4.811 9.084 1.00 82.06 174 LEU A C 1
ATOM 1430 O O . LEU A 1 174 ? 0.717 5.950 8.622 1.00 82.06 174 LEU A O 1
ATOM 1434 N N . THR A 1 175 ? 0.641 3.737 8.303 1.00 75.88 175 THR A N 1
ATOM 1435 C CA . THR A 1 175 ? 0.457 3.766 6.845 1.00 75.88 175 THR A CA 1
ATOM 1436 C C . THR A 1 175 ? -0.988 4.060 6.408 1.00 75.88 175 THR A C 1
ATOM 1438 O O . THR A 1 175 ? -1.273 4.137 5.206 1.00 75.88 175 THR A O 1
ATOM 1441 N N . GLY A 1 176 ? -1.900 4.259 7.363 1.00 76.44 176 GLY A N 1
ATOM 1442 C CA . GLY A 1 176 ? -3.295 4.647 7.165 1.00 76.44 176 GLY A CA 1
ATOM 1443 C C . GLY A 1 176 ? -4.284 3.585 7.645 1.00 76.44 176 GLY A C 1
ATOM 1444 O O . GLY A 1 176 ? -3.944 2.418 7.802 1.00 76.44 176 GLY A O 1
ATOM 1445 N N . GLU A 1 177 ? -5.528 4.007 7.863 1.00 77.50 177 GLU A N 1
ATOM 1446 C CA . GLU A 1 177 ? -6.595 3.128 8.347 1.00 77.50 177 GLU A CA 1
ATOM 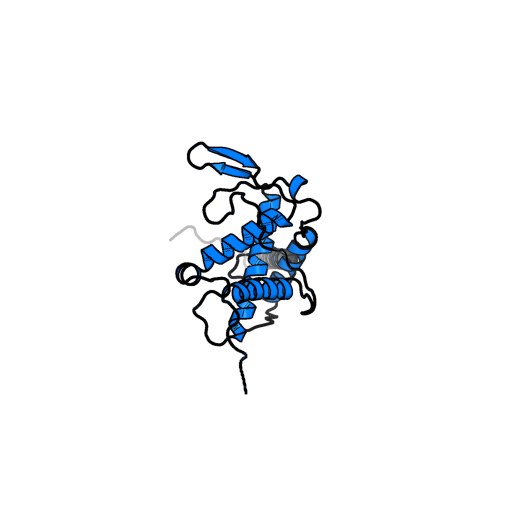1447 C C . GLU A 1 177 ? -7.043 2.143 7.257 1.00 77.50 177 GLU A C 1
ATOM 1449 O O . GLU A 1 177 ? -7.210 2.514 6.088 1.00 77.50 177 GLU A O 1
ATOM 1454 N N . VAL A 1 178 ? -7.253 0.885 7.648 1.00 84.69 178 VAL A N 1
ATOM 1455 C CA . VAL A 1 178 ? -7.812 -0.164 6.790 1.00 84.69 178 VAL A CA 1
ATOM 1456 C C . VAL A 1 178 ? -9.027 -0.753 7.451 1.00 84.69 178 VAL A C 1
ATOM 1458 O O . VAL A 1 178 ? -8.954 -1.291 8.549 1.00 84.69 178 VAL A O 1
ATOM 1461 N N . HIS A 1 179 ? -10.147 -0.680 6.743 1.00 81.06 179 HIS A N 1
ATOM 1462 C CA . HIS A 1 179 ? -11.363 -1.352 7.155 1.00 81.06 179 HIS A CA 1
ATOM 1463 C C . HIS A 1 179 ? -11.286 -2.830 6.768 1.00 81.06 179 HIS A C 1
ATOM 1465 O O . HIS A 1 179 ? -11.239 -3.171 5.580 1.00 81.06 179 HIS A O 1
ATOM 1471 N N . TRP A 1 180 ? -11.299 -3.681 7.790 1.00 86.25 180 TRP A N 1
ATOM 1472 C CA . TRP A 1 180 ? -11.405 -5.132 7.692 1.00 86.25 180 TRP A CA 1
ATOM 1473 C C . TRP A 1 180 ? -12.602 -5.623 8.518 1.00 86.25 180 TRP A C 1
ATOM 1475 O O . TRP A 1 180 ? -13.247 -4.857 9.247 1.00 86.25 180 TRP A O 1
ATOM 1485 N N . GLN A 1 181 ? -12.930 -6.905 8.383 1.00 86.19 181 GLN A N 1
ATOM 1486 C CA . GLN A 1 181 ? -14.142 -7.499 8.947 1.00 86.19 181 GLN A CA 1
ATOM 1487 C C . GLN A 1 181 ? -14.298 -7.262 10.465 1.00 86.19 181 GLN A C 1
ATOM 1489 O O . GLN A 1 181 ? -15.385 -6.892 10.918 1.00 86.19 181 GLN A O 1
ATOM 1494 N N . GLY A 1 182 ? -13.222 -7.367 11.247 1.00 85.19 182 GLY A N 1
ATOM 1495 C CA . GLY A 1 182 ? -13.252 -7.172 12.698 1.00 85.19 182 GLY A CA 1
ATOM 1496 C C . GLY A 1 182 ? -13.553 -5.740 13.143 1.00 85.19 182 GLY A C 1
ATOM 1497 O O . GLY A 1 182 ? -14.154 -5.540 14.199 1.00 85.19 182 GLY A O 1
ATOM 1498 N N . ILE A 1 183 ? -13.240 -4.715 12.339 1.00 86.25 183 ILE A N 1
ATOM 1499 C CA . ILE A 1 183 ? -13.686 -3.336 12.623 1.00 86.25 183 ILE A CA 1
ATOM 1500 C C . ILE A 1 183 ? -15.210 -3.248 12.527 1.00 86.25 183 ILE A C 1
ATOM 1502 O O . ILE A 1 183 ? -15.859 -2.722 13.434 1.00 86.25 183 ILE A O 1
ATOM 1506 N N . TYR A 1 184 ? -15.802 -3.815 11.472 1.00 85.81 184 TYR A N 1
ATOM 1507 C CA . TYR A 1 184 ? -17.257 -3.822 11.312 1.00 85.81 184 TYR A CA 1
ATOM 1508 C C . TYR A 1 184 ? -17.957 -4.595 12.434 1.00 85.81 184 TYR A C 1
ATOM 1510 O O . TYR A 1 184 ? -19.030 -4.188 12.890 1.00 85.81 184 TYR A O 1
ATOM 1518 N N . GLU A 1 185 ? -17.360 -5.690 12.902 1.00 88.69 185 GLU A N 1
ATOM 1519 C CA . GLU A 1 185 ? -17.874 -6.476 14.026 1.00 88.69 185 GLU A CA 1
ATOM 1520 C C . GLU A 1 185 ? -17.791 -5.705 15.347 1.00 88.69 185 GLU A C 1
ATOM 1522 O O . GLU A 1 185 ? -18.815 -5.566 16.025 1.00 88.69 185 GLU A O 1
ATOM 1527 N N . ARG A 1 186 ? -16.644 -5.086 15.659 1.00 87.38 186 ARG A N 1
ATOM 1528 C CA . ARG A 1 186 ? -16.475 -4.227 16.846 1.00 87.38 186 ARG A CA 1
ATOM 1529 C C . ARG A 1 186 ? -17.454 -3.052 16.853 1.00 87.38 186 ARG A C 1
ATOM 1531 O O . ARG A 1 186 ? -18.158 -2.840 17.846 1.00 87.38 186 ARG A O 1
ATOM 1538 N N . GLU A 1 187 ? -17.595 -2.337 15.736 1.00 90.31 187 GLU A N 1
ATOM 1539 C CA . GLU A 1 187 ? -18.582 -1.257 15.612 1.00 90.31 187 GLU A CA 1
ATOM 1540 C C . GLU A 1 187 ? -20.015 -1.761 15.828 1.00 90.31 187 GLU A C 1
ATOM 1542 O O . GLU A 1 187 ? -20.856 -1.098 16.451 1.00 90.31 187 GLU A O 1
ATOM 1547 N N . ARG A 1 188 ? -20.333 -2.943 15.291 1.00 91.50 188 ARG A N 1
ATOM 1548 C CA . ARG A 1 188 ? -21.655 -3.549 15.435 1.00 91.50 188 ARG A CA 1
ATOM 1549 C C . ARG A 1 188 ? -21.939 -3.874 16.898 1.00 91.50 188 ARG A C 1
ATOM 1551 O O . ARG A 1 188 ? -23.022 -3.535 17.388 1.00 91.50 188 ARG A O 1
ATOM 1558 N N . GLU A 1 189 ? -20.991 -4.479 17.602 1.00 92.44 189 GLU A N 1
ATOM 1559 C CA . GLU A 1 189 ? -21.093 -4.785 19.029 1.00 92.44 189 GLU A CA 1
ATOM 1560 C C . GLU A 1 189 ? -21.244 -3.524 19.884 1.00 92.44 189 GLU A C 1
ATOM 1562 O O . GLU A 1 189 ? -22.118 -3.464 20.752 1.00 92.44 189 GLU A O 1
ATOM 1567 N N . GLU A 1 190 ? -20.479 -2.469 19.607 1.00 93.00 190 GLU A N 1
ATOM 1568 C CA . GLU A 1 190 ? -20.628 -1.162 20.257 1.00 93.00 190 GLU A CA 1
ATOM 1569 C C . GLU A 1 190 ? -22.026 -0.581 20.095 1.00 93.00 190 GLU A C 1
ATOM 1571 O O . GLU A 1 190 ? -22.666 -0.187 21.079 1.00 93.00 190 GLU A O 1
ATOM 1576 N N . ARG A 1 191 ? -22.559 -0.604 18.871 1.00 94.12 191 ARG A N 1
ATOM 1577 C CA . ARG A 1 191 ? -23.933 -0.164 18.603 1.00 94.12 191 ARG A CA 1
ATOM 1578 C C . ARG A 1 191 ? -24.949 -0.996 19.390 1.00 94.12 191 ARG A C 1
ATOM 1580 O O . ARG A 1 191 ? -25.941 -0.440 19.873 1.00 94.12 191 ARG A O 1
ATOM 1587 N N . TYR A 1 192 ? -24.734 -2.304 19.555 1.00 93.69 192 TYR A N 1
ATOM 1588 C CA . TYR A 1 192 ? -25.588 -3.147 20.401 1.00 93.69 192 TYR A CA 1
ATOM 1589 C C . TYR A 1 192 ? -25.465 -2.797 21.890 1.00 93.69 192 TYR A C 1
ATOM 1591 O O . TYR A 1 192 ? -26.497 -2.634 22.552 1.00 93.69 192 TYR A O 1
ATOM 1599 N N . ARG A 1 193 ? -24.247 -2.599 22.409 1.00 94.12 193 ARG A N 1
ATOM 1600 C CA . ARG A 1 193 ? -23.996 -2.188 23.803 1.00 94.12 193 ARG A CA 1
ATOM 1601 C C . ARG A 1 193 ? -24.688 -0.864 24.130 1.00 94.12 193 ARG A C 1
ATOM 1603 O O . ARG A 1 193 ? -25.431 -0.785 25.110 1.00 94.12 193 ARG A O 1
ATOM 1610 N N . LEU A 1 194 ? -24.553 0.139 23.260 1.00 94.94 194 LEU A N 1
ATOM 1611 C CA . LEU A 1 194 ? -25.216 1.440 23.404 1.00 94.94 194 LEU A CA 1
ATOM 1612 C C . LEU A 1 194 ? -26.747 1.321 23.398 1.00 94.94 194 LEU A C 1
ATOM 1614 O O . LEU A 1 194 ? -27.432 1.967 24.197 1.00 94.94 194 LEU A O 1
ATOM 1618 N N . LYS A 1 195 ? -27.310 0.467 22.533 1.00 95.88 195 LYS A N 1
ATOM 1619 C CA . LYS A 1 195 ? -28.759 0.200 22.513 1.00 95.88 195 LYS A CA 1
ATOM 1620 C C . LYS A 1 195 ? -29.238 -0.429 23.823 1.00 95.88 195 LYS A C 1
ATOM 1622 O O . LYS A 1 195 ? -30.292 -0.033 24.326 1.00 95.88 195 LYS A O 1
ATOM 1627 N N . MET A 1 196 ? -28.492 -1.382 24.379 1.00 93.69 196 MET A N 1
ATOM 1628 C CA . MET A 1 196 ? -28.849 -2.047 25.637 1.00 93.69 196 MET A CA 1
ATOM 1629 C C . MET A 1 196 ? -28.737 -1.106 26.839 1.00 93.69 196 MET A C 1
ATOM 1631 O O . MET A 1 196 ? -29.658 -1.058 27.655 1.00 93.69 196 MET A O 1
ATOM 1635 N N . ASP A 1 197 ? -27.687 -0.284 26.906 1.00 95.25 197 ASP A N 1
ATOM 1636 C CA . ASP A 1 197 ? -27.545 0.740 27.945 1.00 95.25 197 ASP A CA 1
ATOM 1637 C C . ASP A 1 197 ? -28.676 1.781 27.878 1.00 95.25 197 ASP A C 1
ATOM 1639 O O . ASP A 1 197 ? -29.292 2.109 28.894 1.00 95.25 197 ASP A O 1
ATOM 1643 N N . LYS A 1 198 ? -29.047 2.228 26.670 1.00 95.75 198 LYS A N 1
ATOM 1644 C CA . LYS A 1 198 ? -30.195 3.125 26.474 1.00 95.75 198 LYS A CA 1
ATOM 1645 C C . LYS A 1 198 ? -31.497 2.493 26.974 1.00 95.75 198 LYS A C 1
ATOM 1647 O O . LYS A 1 198 ? -32.268 3.164 27.660 1.00 95.75 198 LYS A O 1
ATOM 1652 N N . LYS A 1 199 ? -31.741 1.208 26.680 1.00 94.69 199 LYS A N 1
ATOM 1653 C CA . LYS A 1 199 ? -32.914 0.470 27.190 1.00 94.69 199 LYS A CA 1
ATOM 1654 C C . LYS A 1 199 ? -32.908 0.377 28.718 1.00 94.69 199 LYS A C 1
ATOM 1656 O O . LYS A 1 199 ? -33.943 0.636 29.333 1.00 94.69 199 LYS A O 1
ATOM 1661 N N . ARG A 1 200 ? -31.759 0.065 29.329 1.00 93.25 200 ARG A N 1
ATOM 1662 C CA . ARG A 1 200 ? -31.593 0.012 30.791 1.00 93.25 200 ARG A CA 1
ATOM 1663 C C . ARG A 1 200 ? -31.913 1.362 31.435 1.00 93.25 200 ARG A C 1
ATOM 1665 O O . ARG A 1 200 ? -32.809 1.428 32.271 1.00 93.25 200 ARG A O 1
ATOM 1672 N N . LYS A 1 201 ? -31.286 2.443 30.962 1.00 93.38 201 LYS A N 1
ATOM 1673 C CA . LYS A 1 201 ? -31.509 3.813 31.460 1.00 93.38 201 LYS A CA 1
ATOM 1674 C C . LYS A 1 201 ? -32.963 4.268 31.314 1.00 93.38 201 LYS A C 1
ATOM 1676 O O . LYS A 1 201 ? -33.479 4.977 32.173 1.00 93.38 201 LYS A O 1
ATOM 1681 N N . ILE A 1 202 ? -33.648 3.882 30.233 1.00 92.19 202 ILE A N 1
ATOM 1682 C CA . ILE A 1 202 ? -35.080 4.179 30.054 1.00 92.19 202 ILE A CA 1
ATOM 1683 C C . ILE A 1 202 ? -35.923 3.434 31.095 1.00 92.19 202 ILE A C 1
ATOM 1685 O O . ILE A 1 202 ? -36.817 4.037 31.690 1.00 92.19 202 ILE A O 1
ATOM 1689 N N . LYS A 1 203 ? -35.633 2.150 31.343 1.00 93.19 203 LYS A N 1
ATOM 1690 C CA . LYS A 1 203 ? -36.349 1.342 32.339 1.00 93.19 203 LYS A CA 1
ATOM 1691 C C . LYS A 1 203 ? -36.140 1.879 33.757 1.00 93.19 203 LYS A C 1
ATOM 1693 O O . LYS A 1 203 ? -37.110 2.014 34.493 1.00 93.19 203 LYS A O 1
ATOM 1698 N N . GLU A 1 204 ? -34.911 2.245 34.111 1.00 92.06 204 GLU A N 1
ATOM 1699 C CA . GLU A 1 204 ? -34.585 2.886 35.393 1.00 92.06 204 GLU A CA 1
ATOM 1700 C C . GLU A 1 204 ? -35.339 4.210 35.567 1.00 92.06 204 GLU A C 1
ATOM 1702 O O . GLU A 1 204 ? -36.030 4.390 36.567 1.00 92.06 204 GLU A O 1
ATOM 1707 N N . LYS A 1 205 ? -35.320 5.092 34.555 1.00 88.69 205 LYS A N 1
ATOM 1708 C CA . LYS A 1 205 ? -36.094 6.347 34.574 1.00 88.69 205 LYS A CA 1
ATOM 1709 C C . LYS A 1 205 ? -37.597 6.114 34.737 1.00 88.69 205 LYS A C 1
ATOM 1711 O O . LYS A 1 205 ? -38.267 6.909 35.391 1.00 88.69 205 LYS A O 1
ATOM 1716 N N . LEU A 1 206 ? -38.148 5.064 34.125 1.00 87.75 206 LEU A N 1
ATOM 1717 C CA . LEU A 1 206 ? -39.563 4.718 34.272 1.00 87.75 206 LEU A CA 1
ATOM 1718 C C . LEU A 1 206 ? -39.878 4.254 35.701 1.00 87.75 206 LEU A C 1
ATOM 1720 O O . LEU A 1 206 ? -40.859 4.712 36.282 1.00 87.75 206 LEU A O 1
ATOM 1724 N N . LEU A 1 207 ? -39.031 3.396 36.275 1.00 88.75 207 LEU A N 1
ATOM 1725 C CA . LEU A 1 207 ? -39.173 2.920 37.652 1.00 88.75 207 LEU A CA 1
ATOM 1726 C C . LEU A 1 207 ? -39.055 4.066 38.664 1.00 88.75 207 LEU A C 1
ATOM 1728 O O . LEU A 1 207 ? -39.866 4.151 39.586 1.00 88.75 207 LEU A O 1
ATOM 1732 N N . GLU A 1 208 ? -38.112 4.991 38.471 1.00 87.06 208 GLU A N 1
ATOM 1733 C CA . GLU A 1 208 ? -38.009 6.191 39.307 1.00 87.06 208 GLU A CA 1
ATOM 1734 C C . GLU A 1 208 ? -39.270 7.058 39.231 1.00 87.06 208 GLU A C 1
ATOM 1736 O O . GLU A 1 208 ? -39.765 7.498 40.269 1.00 87.06 208 GLU A O 1
ATOM 1741 N N . ARG A 1 209 ? -39.830 7.263 38.029 1.00 84.50 209 ARG A N 1
ATOM 1742 C CA . ARG A 1 209 ? -41.092 8.003 37.848 1.00 84.50 209 ARG A CA 1
ATOM 1743 C C . ARG A 1 209 ? -42.267 7.329 38.554 1.00 84.50 209 ARG A C 1
ATOM 1745 O O . ARG A 1 209 ? -43.105 8.031 39.105 1.00 84.50 209 ARG A O 1
ATOM 1752 N N . MET A 1 210 ? -42.338 5.996 38.550 1.00 83.06 210 MET A N 1
ATOM 1753 C CA . MET A 1 210 ? -43.383 5.258 39.271 1.00 83.06 210 MET A CA 1
ATOM 1754 C C . MET A 1 210 ? -43.225 5.373 40.791 1.00 83.06 210 MET A C 1
ATOM 1756 O O . MET A 1 210 ? -44.218 5.502 41.498 1.00 83.06 210 MET A O 1
ATOM 1760 N N . LYS A 1 211 ? -41.986 5.343 41.299 1.00 86.56 211 LYS A N 1
ATOM 1761 C CA . LYS A 1 211 ? -41.704 5.351 42.742 1.00 86.56 211 LYS A CA 1
ATOM 1762 C C . LYS A 1 211 ? -41.787 6.742 43.376 1.00 86.56 211 LYS A C 1
ATOM 1764 O O . LYS A 1 211 ? -42.230 6.864 44.512 1.00 86.56 211 LYS A O 1
ATOM 1769 N N . TYR A 1 212 ? -41.339 7.776 42.667 1.00 82.94 212 TYR A N 1
ATOM 1770 C CA . TYR A 1 212 ? -41.202 9.134 43.207 1.00 82.94 212 TYR A CA 1
ATOM 1771 C C . TYR A 1 212 ? -42.046 10.184 42.467 1.00 82.94 212 TYR A C 1
ATOM 1773 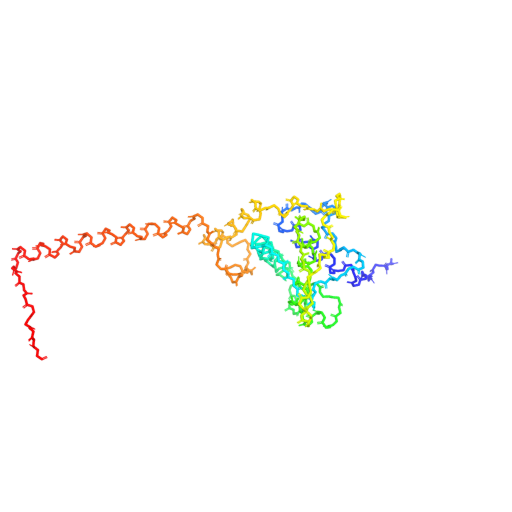O O . TYR A 1 212 ? -41.969 11.366 42.805 1.00 82.94 212 TYR A O 1
ATOM 1781 N N . GLY A 1 213 ? -42.841 9.780 41.471 1.00 74.88 213 GLY A N 1
ATOM 1782 C CA . GLY A 1 213 ? -43.615 10.690 40.627 1.00 74.88 213 GLY A CA 1
ATOM 1783 C C . GLY A 1 213 ? -42.757 11.457 39.613 1.00 74.88 213 GLY A C 1
ATOM 1784 O O . GLY A 1 213 ? -41.545 11.261 39.483 1.00 74.88 213 GLY A O 1
ATOM 1785 N N . TYR A 1 214 ? -43.387 12.358 38.857 1.00 72.44 214 TYR A N 1
ATOM 1786 C CA . TYR A 1 214 ? -42.686 13.201 37.888 1.00 72.44 214 TYR A CA 1
ATOM 1787 C C . TYR A 1 214 ? -42.000 14.375 38.605 1.00 72.44 214 TYR A C 1
ATOM 1789 O O . TYR A 1 214 ? -42.638 15.370 38.939 1.00 72.44 214 TYR A O 1
ATOM 1797 N N . ARG A 1 215 ? -40.685 1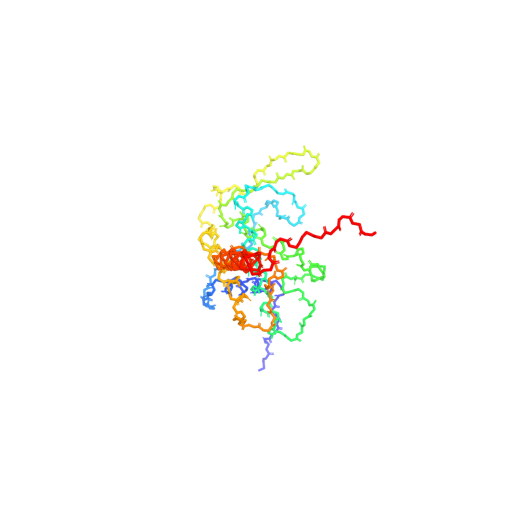4.287 38.846 1.00 67.62 215 ARG A N 1
ATOM 1798 C CA . ARG A 1 215 ? -39.896 15.435 39.327 1.00 67.62 215 ARG A CA 1
ATOM 1799 C C . ARG A 1 215 ? -39.614 16.390 38.166 1.00 67.62 215 ARG A C 1
ATOM 1801 O O . ARG A 1 215 ? -38.605 16.264 37.474 1.00 67.62 215 ARG A O 1
ATOM 1808 N N . GLN A 1 216 ? -40.520 17.333 37.931 1.00 67.25 216 GLN A N 1
ATOM 1809 C CA . GLN A 1 216 ? -40.292 18.429 36.994 1.00 67.25 216 GLN A CA 1
ATOM 1810 C C . GLN A 1 216 ? -39.251 19.380 37.600 1.00 67.25 216 GLN A C 1
ATOM 1812 O O . GLN A 1 216 ? -39.483 19.961 38.659 1.00 67.25 216 GLN A O 1
ATOM 1817 N N . LYS A 1 217 ? -38.085 19.529 36.959 1.00 66.44 217 LYS A N 1
ATOM 1818 C CA . LYS A 1 217 ? -37.170 20.624 37.308 1.00 66.44 217 LYS A CA 1
ATOM 1819 C C . LYS A 1 217 ? -37.894 21.936 37.010 1.00 66.44 217 LYS A C 1
ATOM 1821 O O . LYS A 1 217 ? -38.408 22.101 35.903 1.00 66.44 217 LYS A O 1
ATOM 1826 N N . SER A 1 218 ? -37.960 22.836 37.988 1.00 64.56 218 SER A N 1
ATOM 1827 C CA . SER A 1 218 ? -38.480 24.183 37.769 1.00 64.56 218 SER A CA 1
ATOM 1828 C C . SER A 1 218 ? -37.645 24.865 36.686 1.00 64.56 218 SER A C 1
ATOM 1830 O O . SER A 1 218 ? -36.414 24.824 36.718 1.00 64.56 218 SER A O 1
ATOM 1832 N N . LEU A 1 219 ? -38.317 25.474 35.711 1.00 67.50 219 LEU A N 1
ATOM 1833 C CA . LEU A 1 219 ? -37.686 26.352 34.731 1.00 67.50 219 LEU A CA 1
ATOM 1834 C C . LEU A 1 219 ? -37.322 27.665 35.445 1.00 67.50 219 LEU A C 1
ATOM 1836 O O . LEU A 1 219 ? -38.057 28.639 35.351 1.00 67.50 219 LEU A O 1
ATOM 1840 N N . GLY A 1 220 ? -36.253 27.663 36.245 1.00 68.62 220 GLY A N 1
ATOM 1841 C CA . GLY A 1 220 ? -35.731 28.881 36.870 1.00 68.62 220 GLY A CA 1
ATOM 1842 C C . GLY A 1 220 ? -34.870 28.649 38.112 1.00 68.62 220 GLY A C 1
ATOM 1843 O O . GLY A 1 220 ? -35.360 28.153 39.130 1.00 68.62 220 GLY A O 1
ATOM 1844 N N . ARG A 1 221 ? -33.601 29.064 38.031 1.00 41.50 221 ARG A N 1
ATOM 1845 C CA . ARG A 1 221 ? -33.157 30.329 38.630 1.00 41.50 221 ARG A CA 1
ATOM 1846 C C . ARG A 1 221 ? -32.219 31.036 37.662 1.00 41.50 221 ARG A C 1
ATOM 1848 O O . ARG A 1 221 ? -31.411 30.313 37.042 1.00 41.50 221 ARG A O 1
#

Secondary structure (DSSP, 8-state):
--------HHHHHHHHHHHHHHHHTT--TT-----PPP-SSS--GGG-EEE--HHHHHHHHHHHHHHHHHHHHHHTTSS--SS-TT--SHHHHHTHHHHHHHHHHHHHHHHS----EEE-TTT--EEE-S-HHHHTTT--TTTT-HHHHHHHHHHHHHHHHHT--SSSS--TTTT-----HHHHHHHHHHHHHHHHHHHHHHHHHHHHHHHH---PPPS--

pLDDT: mean 80.46, std 14.6, range [22.39, 95.88]

Sequence (221 aa):
MGWWSKKSPRYAHRTAFEDAFRHMYGLPSNVDGLPPMPEDHGHWSALHSWVMPTSSFLEFIMFSRIFADSLDALHSNTGETTECLLGFSEPEKRHCYCRVLEILINVWAYHSARRMVYIDPHSGMLEEQHPVAQRHGFMWAKYFNFTLLKGMDEDLAEAADDGDFQRDAWLWPLTGEVHWQGIYEREREERYRLKMDKKRKIKEKLLERMKYGYRQKSLGR

Radius of gyration: 26.2 Å; chains: 1; bounding box: 88×50×69 Å

Organism: Opuntia streptacantha (NCBI:txid393608)